Protein AF-A8DWR1-F1 (afdb_monomer)

Radius of gyration: 19.37 Å; Cα contacts (8 Å, |Δi|>4): 963; chains: 1; bounding box: 57×22×59 Å

Secondary structure (DSSP, 8-state):
---EEESS-EEE--EEESS-EEE--EEESS-EEE--EEESS-EEE--EEESS-EEE--EEESS-EEE--EEESS-EEE--EEESS-EEE--EEESS-EEE--EEESS-EEE--EEESS-EEE--EEESS-EEE--EEESS-EEE--EEESS-EEE--EEESS-EEE--EEESS-EEE--EEESS-EEE--EEESS-EEE--EEESS-EEE--EEESS-EEE--EEESS-EEE--EEESS-EEE--EEES--

Nearest PDB structures (foldseek):
  4dn7-assembly1_B  TM=2.348E-01  e=2.657E-04  Methanosarcina mazei Go1

Sequence (251 aa):
MEPLTTGGPVSMEPLTTGGPVSMEPLTTGGPVSMEPLTTGGPVSMEPLTTGGPVSMEPLTTGGPVSMEPLTTGGPVSMEPLTTGGPVSMEPLTTGGPVSMEPLTTGGPVSMEPLTTGGPVSMEPLTTGGPVSMEPLTTGGPVSMEPLTTGGPVSMEPLTTGGPVSMEPLTTGGPVSMEPLTTGGPVSMEPLTTGGPVSMEPLTTGGPVSMEPLTTGGPVSMEPLTTGGPVSMEPLTTGGPVSMEPLTTGGP

Solvent-accessible surface area (backbone atoms only — not comparable to full-atom values): 10695 Å² total; per-residue (Å²): 133,70,56,76,38,77,63,46,73,46,77,46,68,54,79,44,71,67,45,71,48,79,46,55,38,41,35,37,55,18,38,39,41,38,42,36,38,31,35,54,18,40,40,39,38,42,36,39,31,38,54,16,38,40,41,38,42,36,40,29,37,56,18,39,39,40,36,43,36,38,30,37,55,19,39,39,40,36,43,35,40,30,37,56,18,39,38,42,36,42,36,39,30,37,56,18,39,39,41,38,44,35,39,30,37,58,17,39,40,42,37,44,36,39,29,37,57,17,38,40,40,36,43,35,36,30,37,58,18,40,39,39,37,43,36,38,30,37,57,18,40,40,42,36,44,36,39,31,38,57,21,40,39,42,37,44,36,40,30,37,56,19,38,39,41,36,43,36,39,31,37,56,20,38,40,42,36,44,36,38,31,36,57,19,39,38,42,36,43,36,39,30,36,56,18,38,39,41,37,42,36,39,30,36,54,18,38,38,40,38,43,37,39,29,35,54,17,39,38,40,38,42,37,38,29,31,51,28,51,78,48,78,57,73,46,64,44,79,38,61,78,48,79,57,74,46,74,50,60,75,128

Mean predicted aligned error: 4.15 Å

Foldseek 3Di:
DADEDEQEEAEEEAEEEQEEAEHEHEYEQYEYEYEYEYENYEYEYEYEYENYEYEYEYEYENYEYEYEYEYENYEYEYEYEYENYEYEYEYEYENYEYEYEYEYENYEYEYEYEYEQYEYEYEYEYEQYEYEYEYEYENYEYEYEYEYENYEYEEEYEYEQYEYEYEYEYEQYEYEEEYEYEQYEYEEEYEYEQYEYEYEYEYEQYEYEYEYEYEQYEYEYEYEYENYYYHYHYDYYNYYYYYHYHYYYDD

Organism: Nematostella vectensis (NCBI:txid45351)

Structure (mmCIF, N/CA/C/O backbone):
data_AF-A8DWR1-F1
#
_entry.id   AF-A8DWR1-F1
#
loop_
_atom_site.group_PDB
_atom_site.id
_atom_site.type_symbol
_atom_site.label_atom_id
_atom_site.label_alt_id
_atom_site.label_comp_id
_atom_site.label_asym_id
_atom_site.label_entity_id
_atom_site.label_seq_id
_atom_site.pdbx_PDB_ins_code
_atom_site.Cartn_x
_atom_site.Cartn_y
_atom_site.Cartn_z
_atom_site.occupancy
_atom_site.B_iso_or_equiv
_atom_site.auth_seq_id
_atom_site.auth_comp_id
_atom_site.auth_asym_id
_atom_site.auth_atom_id
_atom_site.pdbx_PDB_model_num
ATOM 1 N N . MET A 1 1 ? -21.893 2.738 22.504 1.00 42.66 1 MET A N 1
ATOM 2 C CA . MET A 1 1 ? -21.089 3.091 23.693 1.00 42.66 1 MET A CA 1
ATOM 3 C C . MET A 1 1 ? -19.658 2.909 23.255 1.00 42.66 1 MET A C 1
ATOM 5 O O . MET A 1 1 ? -19.325 1.789 22.901 1.00 42.66 1 MET A O 1
ATOM 9 N N . GLU A 1 2 ? -18.880 3.981 23.193 1.00 55.94 2 GLU A N 1
ATOM 10 C CA . GLU A 1 2 ? -17.446 3.916 22.896 1.00 55.94 2 GLU A CA 1
ATOM 11 C C . GLU A 1 2 ? -16.739 3.236 24.080 1.00 55.94 2 GLU A C 1
ATOM 13 O O . GLU A 1 2 ? -16.824 3.741 25.208 1.00 55.94 2 GLU A O 1
ATOM 18 N N . PRO A 1 3 ? -16.103 2.067 23.903 1.00 67.69 3 PRO A N 1
ATOM 19 C CA . PRO A 1 3 ? -15.276 1.503 24.954 1.00 67.69 3 PRO A CA 1
ATOM 20 C C . PRO A 1 3 ? -13.992 2.336 25.061 1.00 67.69 3 PRO A C 1
ATOM 22 O O . PRO A 1 3 ? -13.133 2.293 24.184 1.00 67.69 3 PRO A O 1
ATOM 25 N N . LEU A 1 4 ? -13.863 3.096 26.151 1.00 73.62 4 LEU A N 1
ATOM 26 C CA . LEU A 1 4 ? -12.600 3.709 26.555 1.00 73.62 4 LEU A CA 1
ATOM 27 C C . LEU A 1 4 ? -11.841 2.725 27.447 1.00 73.62 4 LEU A C 1
ATOM 29 O O . LEU A 1 4 ? -12.318 2.396 28.538 1.00 73.62 4 LEU A O 1
ATOM 33 N N . THR A 1 5 ? -10.656 2.284 27.026 1.00 76.31 5 THR A N 1
ATOM 34 C CA . THR A 1 5 ? -9.803 1.415 27.852 1.00 76.31 5 THR A CA 1
ATOM 35 C C . THR A 1 5 ? -8.392 1.976 28.025 1.00 76.31 5 THR A C 1
ATOM 37 O O . THR A 1 5 ? -7.750 2.472 27.100 1.00 76.31 5 THR A O 1
ATOM 40 N N . THR A 1 6 ? -7.873 1.879 29.251 1.00 77.88 6 THR A N 1
ATOM 41 C CA . THR A 1 6 ? -6.465 2.149 29.570 1.00 77.88 6 THR A CA 1
ATOM 42 C C . THR A 1 6 ? -5.824 0.851 30.054 1.00 77.88 6 THR A C 1
ATOM 44 O O . THR A 1 6 ? -6.218 0.311 31.085 1.00 77.88 6 THR A O 1
ATOM 47 N N . GLY A 1 7 ? -4.843 0.343 29.309 1.00 70.44 7 GLY A N 1
ATOM 48 C CA . GLY A 1 7 ? -4.011 -0.809 29.667 1.00 70.44 7 GLY A CA 1
ATOM 49 C C . GLY A 1 7 ? -4.623 -2.199 29.448 1.00 70.44 7 GLY A C 1
ATOM 50 O O . GLY A 1 7 ? -3.946 -3.185 29.728 1.00 70.44 7 GLY A O 1
ATOM 51 N N . GLY A 1 8 ? -5.865 -2.306 28.964 1.00 84.00 8 GLY A N 1
ATOM 52 C CA . GLY A 1 8 ? -6.545 -3.583 28.704 1.00 84.00 8 GLY A CA 1
ATOM 53 C C . GLY A 1 8 ? -6.956 -3.758 27.235 1.00 84.00 8 GLY A C 1
ATOM 54 O O . GLY A 1 8 ? -7.125 -2.753 26.543 1.00 84.00 8 GLY A O 1
ATOM 55 N N . PRO A 1 9 ? -7.125 -5.008 26.760 1.00 90.38 9 PRO A N 1
ATOM 56 C CA . PRO A 1 9 ? -7.566 -5.293 25.396 1.00 90.38 9 PRO A CA 1
ATOM 57 C C . PRO A 1 9 ? -9.021 -4.856 25.157 1.00 90.38 9 PRO A C 1
ATOM 59 O O . PRO A 1 9 ? -9.848 -4.930 26.069 1.00 90.38 9 PRO A O 1
ATOM 62 N N . VAL A 1 10 ? -9.339 -4.453 23.925 1.00 93.25 10 VAL A N 1
ATOM 63 C CA . VAL A 1 10 ? -10.711 -4.265 23.423 1.00 93.25 10 VAL A CA 1
ATOM 64 C C . VAL A 1 10 ? -10.978 -5.296 22.335 1.00 93.25 10 VAL A C 1
ATOM 66 O O . VAL A 1 10 ? -10.174 -5.446 21.422 1.00 93.25 10 VAL A O 1
ATOM 69 N N . SER A 1 11 ? -12.109 -5.988 22.434 1.00 94.06 11 SER A N 1
ATOM 70 C CA . SER A 1 11 ? -12.621 -6.900 21.408 1.00 94.06 11 SER A CA 1
ATOM 71 C C . SER A 1 11 ? -14.099 -6.586 21.176 1.00 94.06 11 SER A C 1
ATOM 73 O O . SER A 1 11 ? -14.845 -6.384 22.142 1.00 94.06 11 SER A O 1
ATOM 75 N N . MET A 1 12 ? -14.506 -6.473 19.911 1.00 94.31 12 MET A N 1
ATOM 76 C CA . MET A 1 12 ? -15.891 -6.211 19.511 1.00 94.31 12 MET A CA 1
ATOM 77 C C . MET A 1 12 ? -16.313 -7.126 18.360 1.00 94.31 12 MET A C 1
ATOM 79 O O . MET A 1 12 ? -15.738 -7.072 17.281 1.00 94.31 12 MET A O 1
ATOM 83 N N . GLU A 1 13 ? -17.370 -7.908 18.579 1.00 96.12 13 GLU A N 1
ATOM 84 C CA . GLU A 1 13 ? -17.878 -8.915 17.631 1.00 96.12 13 GLU A CA 1
ATOM 85 C C . GLU A 1 13 ? -19.400 -8.739 17.401 1.00 96.12 13 GLU A C 1
ATOM 87 O O . GLU A 1 13 ? -20.205 -9.608 17.760 1.00 96.12 13 GLU A O 1
ATOM 92 N N . PRO A 1 14 ? -19.882 -7.575 16.917 1.00 93.06 14 PRO A N 1
ATOM 93 C CA . PRO A 1 14 ? -21.316 -7.368 16.747 1.00 93.06 14 PRO A CA 1
ATOM 94 C C . PRO A 1 14 ? -21.868 -8.206 15.584 1.00 93.06 14 PRO A C 1
ATOM 96 O O . PRO A 1 14 ? -21.291 -8.253 14.502 1.00 93.06 14 PRO A O 1
ATOM 99 N N . LEU A 1 15 ? -23.049 -8.794 15.783 1.00 95.00 15 LEU A N 1
ATOM 100 C CA . LEU A 1 15 ? -23.819 -9.472 14.737 1.00 95.00 15 LEU A CA 1
ATOM 101 C C . LEU A 1 15 ? -25.035 -8.622 14.358 1.00 95.00 15 LEU A C 1
ATOM 103 O O . LEU A 1 15 ? -25.893 -8.355 15.204 1.00 95.00 15 LEU A O 1
ATOM 107 N N . THR A 1 16 ? -25.142 -8.222 13.090 1.00 93.25 16 THR A N 1
ATOM 108 C CA . THR A 1 16 ? -26.240 -7.376 12.604 1.00 93.25 16 THR A CA 1
ATOM 109 C C . THR A 1 16 ? -26.865 -7.872 11.298 1.00 93.25 16 THR A C 1
ATOM 111 O O . THR A 1 16 ? -26.240 -8.500 10.442 1.00 93.25 16 THR A O 1
ATOM 114 N N . THR A 1 17 ? -28.161 -7.599 11.135 1.00 93.56 17 THR A N 1
ATOM 115 C CA . THR A 1 17 ? -28.918 -7.873 9.906 1.00 93.56 17 THR A CA 1
ATOM 116 C C . THR A 1 17 ? -29.795 -6.669 9.578 1.00 93.56 17 THR A C 1
ATOM 118 O O . THR A 1 17 ? -30.634 -6.272 10.384 1.00 93.56 17 THR A O 1
ATOM 121 N N . GLY A 1 18 ? -29.600 -6.087 8.396 1.00 83.31 18 GLY A N 1
ATOM 122 C CA . GLY A 1 18 ? -30.364 -4.966 7.843 1.00 83.31 18 GLY A CA 1
ATOM 123 C C . GLY A 1 18 ? -30.006 -3.579 8.387 1.00 83.31 18 GLY A C 1
ATOM 124 O O . GLY A 1 18 ? -30.585 -2.600 7.923 1.00 83.31 18 GLY A O 1
ATOM 125 N N . GLY A 1 19 ? -29.089 -3.474 9.352 1.00 89.62 19 GLY A N 1
ATOM 126 C CA . GLY A 1 19 ? -28.686 -2.210 9.977 1.00 89.62 19 GLY A CA 1
ATOM 127 C C . GLY A 1 19 ? -27.182 -1.937 9.864 1.00 89.62 19 GLY A C 1
ATOM 128 O O . GLY A 1 19 ? -26.425 -2.875 9.621 1.00 89.62 19 GLY A O 1
ATOM 129 N N . PRO A 1 20 ? -26.752 -0.672 10.027 1.00 94.00 20 PRO A N 1
ATOM 130 C CA . PRO A 1 20 ? -25.342 -0.294 10.013 1.00 94.00 20 PRO A CA 1
ATOM 131 C C . PRO A 1 20 ? -24.611 -0.717 11.298 1.00 94.00 20 PRO A C 1
ATOM 133 O O . PRO A 1 20 ? -25.211 -0.744 12.376 1.00 94.00 20 PRO A O 1
ATOM 136 N N . VAL A 1 21 ? -23.304 -0.959 11.192 1.00 95.62 21 VAL A N 1
ATOM 137 C CA . VAL A 1 21 ? -22.369 -1.097 12.322 1.00 95.62 21 VAL A CA 1
ATOM 138 C C . VAL A 1 21 ? -21.377 0.065 12.275 1.00 95.62 21 VAL A C 1
ATOM 140 O O . VAL A 1 21 ? -20.763 0.283 11.237 1.00 95.62 21 VAL A O 1
ATOM 143 N N . SER A 1 22 ? -21.213 0.791 13.386 1.00 95.88 22 SER A N 1
ATOM 144 C CA . SER A 1 22 ? -20.103 1.741 13.584 1.00 95.88 22 SER A CA 1
ATOM 145 C C . SER A 1 22 ? -19.352 1.391 14.863 1.00 95.88 22 SER A C 1
ATOM 147 O O . SER A 1 22 ? -19.988 1.085 15.881 1.00 95.88 22 SER A O 1
ATOM 149 N N . MET A 1 23 ? -18.023 1.420 14.814 1.00 95.00 23 MET A N 1
ATOM 150 C CA . MET A 1 23 ? -17.144 1.099 15.935 1.00 95.00 23 MET A CA 1
ATOM 151 C C . MET A 1 23 ? -15.978 2.086 16.026 1.00 95.00 23 MET A C 1
ATOM 153 O O . MET A 1 23 ? -15.115 2.115 15.159 1.00 95.00 23 MET A O 1
ATOM 157 N N . GLU A 1 24 ? -15.926 2.833 17.127 1.00 96.06 24 GLU A N 1
ATOM 158 C CA . GLU A 1 24 ? -14.940 3.895 17.393 1.00 96.06 24 GLU A CA 1
ATOM 159 C C . GLU A 1 24 ? -14.287 3.685 18.781 1.00 96.06 24 GLU A C 1
ATOM 161 O O . GLU A 1 24 ? -14.536 4.444 19.722 1.00 96.06 24 GLU A O 1
ATOM 166 N N . PRO A 1 25 ? -13.537 2.588 19.016 1.00 92.81 25 PRO A N 1
ATOM 167 C CA . PRO A 1 25 ? -12.899 2.361 20.311 1.00 92.81 25 PRO A CA 1
ATOM 168 C C . PRO A 1 25 ? -11.692 3.291 20.506 1.00 92.81 25 PRO A C 1
ATOM 170 O O . PRO A 1 25 ? -10.913 3.521 19.583 1.00 92.81 25 PRO A O 1
ATOM 173 N N . LEU A 1 26 ? -11.485 3.754 21.742 1.00 93.81 26 LEU A N 1
ATOM 174 C CA . LEU A 1 26 ? -10.308 4.536 22.130 1.00 93.81 26 LEU A CA 1
ATOM 175 C C . LEU A 1 26 ? -9.484 3.756 23.155 1.00 93.81 26 LEU A C 1
ATOM 177 O O . LEU A 1 26 ? -9.953 3.477 24.264 1.00 93.81 26 LEU A O 1
ATOM 181 N N . THR A 1 27 ? -8.240 3.426 22.804 1.00 92.06 27 THR A N 1
ATOM 182 C CA . THR A 1 27 ? -7.371 2.588 23.636 1.00 92.06 27 THR A CA 1
ATOM 183 C C . THR A 1 27 ? -5.968 3.158 23.827 1.00 92.06 27 THR A C 1
ATOM 185 O O . THR A 1 27 ? -5.368 3.796 22.960 1.00 92.06 27 THR A O 1
ATOM 188 N N . THR A 1 28 ? -5.407 2.924 25.014 1.00 92.88 28 THR A N 1
ATOM 189 C CA . THR A 1 28 ? -3.999 3.215 25.320 1.00 92.88 28 THR A CA 1
ATOM 190 C C . THR A 1 28 ? -3.352 2.005 25.986 1.00 92.88 28 THR A C 1
ATOM 192 O O . THR A 1 28 ? -3.759 1.606 27.075 1.00 92.88 28 THR A O 1
ATOM 195 N N . GLY A 1 29 ? -2.327 1.440 25.354 1.00 85.50 29 GLY A N 1
ATOM 196 C CA . GLY A 1 29 ? -1.477 0.355 25.849 1.00 85.50 29 GLY A CA 1
ATOM 197 C C . GLY A 1 29 ? -2.017 -1.063 25.644 1.00 85.50 29 GLY A C 1
ATOM 198 O O . GLY A 1 29 ? -1.280 -2.012 25.892 1.00 85.50 29 GLY A O 1
ATOM 199 N N . GLY A 1 30 ? -3.271 -1.222 25.213 1.00 90.12 30 GLY A N 1
ATOM 200 C CA . GLY A 1 30 ? -3.896 -2.522 24.947 1.00 90.12 30 GLY A CA 1
ATOM 201 C C . GLY A 1 30 ? -4.168 -2.749 23.455 1.00 90.12 30 GLY A C 1
ATOM 202 O O . GLY A 1 30 ? -4.250 -1.773 22.713 1.00 90.12 30 GLY A O 1
ATOM 203 N N . PRO A 1 31 ? -4.295 -4.013 23.010 1.00 94.38 31 PRO A N 1
ATOM 204 C CA . PRO A 1 31 ? -4.676 -4.338 21.637 1.00 94.38 31 PRO A CA 1
ATOM 205 C C . PRO A 1 31 ? -6.167 -4.060 21.371 1.00 94.38 31 PRO A C 1
ATOM 207 O O . PRO A 1 31 ? -6.987 -4.164 22.289 1.00 94.38 31 PRO A O 1
ATOM 210 N N . VAL A 1 32 ? -6.515 -3.779 20.115 1.00 97.06 32 VAL A N 1
ATOM 211 C CA . VAL A 1 32 ? -7.896 -3.685 19.609 1.00 97.06 32 VAL A CA 1
ATOM 212 C C . VAL A 1 32 ? -8.134 -4.789 18.580 1.00 97.06 32 VAL A C 1
ATOM 214 O O . VAL A 1 32 ? -7.349 -4.922 17.647 1.00 97.06 32 VAL A O 1
ATOM 217 N N . SER A 1 33 ? -9.212 -5.557 18.731 1.00 97.44 33 SER A N 1
ATOM 218 C CA . SER A 1 33 ? -9.725 -6.500 17.725 1.00 97.44 33 SER A CA 1
ATOM 219 C C . SER A 1 33 ? -11.197 -6.186 17.432 1.00 97.44 33 SER A C 1
ATOM 221 O O . SER A 1 33 ? -11.976 -5.897 18.348 1.00 97.44 33 SER A O 1
ATOM 223 N N . MET A 1 34 ? -11.574 -6.181 16.153 1.00 97.69 34 MET A N 1
ATOM 224 C CA . MET A 1 34 ? -12.945 -5.931 15.706 1.00 97.69 34 MET A CA 1
ATOM 225 C C . MET A 1 34 ? -13.342 -6.910 14.602 1.00 97.69 34 MET A C 1
ATOM 227 O O . MET A 1 34 ? -12.754 -6.900 13.526 1.00 97.69 34 MET A O 1
ATOM 231 N N . GLU A 1 35 ? -14.376 -7.711 14.853 1.00 98.06 35 GLU A N 1
ATOM 232 C CA . GLU A 1 35 ? -14.829 -8.797 13.971 1.00 98.06 35 GLU A CA 1
ATOM 233 C C . GLU A 1 35 ? -16.361 -8.724 13.775 1.00 98.06 35 GLU A C 1
ATOM 235 O O . GLU A 1 35 ? -17.118 -9.578 14.248 1.00 98.06 35 GLU A O 1
ATOM 240 N N . PRO A 1 36 ? -16.891 -7.651 13.156 1.00 96.50 36 PRO A N 1
ATOM 241 C CA . PRO A 1 36 ? -18.327 -7.500 12.969 1.00 96.50 36 PRO A CA 1
ATOM 242 C C . PRO A 1 36 ? -18.845 -8.435 11.867 1.00 96.50 36 PRO A C 1
ATOM 244 O O . PRO A 1 36 ? -18.276 -8.518 10.780 1.00 96.50 36 PRO A O 1
ATOM 247 N N . LEU A 1 37 ? -19.991 -9.074 12.107 1.00 97.69 37 LEU A N 1
ATOM 248 C CA . LEU A 1 37 ? -20.728 -9.855 11.112 1.00 97.69 37 LEU A CA 1
ATOM 249 C C . LEU A 1 37 ? -21.983 -9.087 10.690 1.00 97.69 37 LEU A C 1
ATOM 251 O O . LEU A 1 37 ? -22.913 -8.919 11.481 1.00 97.69 37 LEU A O 1
ATOM 255 N N . THR A 1 38 ? -22.040 -8.654 9.430 1.00 96.62 38 THR A N 1
ATOM 256 C CA . THR A 1 38 ? -23.108 -7.781 8.922 1.00 96.62 38 THR A CA 1
ATOM 257 C C . THR A 1 38 ? -23.722 -8.312 7.629 1.00 96.62 38 THR A C 1
ATOM 259 O O . THR A 1 38 ? -23.042 -8.635 6.659 1.00 96.62 38 THR A O 1
ATOM 262 N N . THR A 1 39 ? -25.054 -8.369 7.580 1.00 97.00 39 THR A N 1
ATOM 263 C CA . THR A 1 39 ? -25.810 -8.641 6.345 1.00 97.00 39 THR A CA 1
ATOM 264 C C . THR A 1 39 ? -26.731 -7.471 6.018 1.00 97.00 39 THR A C 1
ATOM 266 O O . THR A 1 39 ? -27.632 -7.163 6.790 1.00 97.00 39 THR A O 1
ATOM 269 N N . GLY A 1 40 ? -26.552 -6.849 4.855 1.00 89.19 40 GLY A N 1
ATOM 270 C CA . GLY A 1 40 ? -27.430 -5.828 4.277 1.00 89.19 40 GLY A CA 1
ATOM 271 C C . GLY A 1 40 ? -27.204 -4.394 4.762 1.00 89.19 40 GLY A C 1
ATOM 272 O O . GLY A 1 40 ? -27.926 -3.507 4.315 1.00 89.19 40 GLY A O 1
ATOM 273 N N . GLY A 1 41 ? -26.244 -4.154 5.658 1.00 93.50 41 GLY A N 1
ATOM 274 C CA . GLY A 1 41 ? -25.902 -2.823 6.165 1.00 93.50 41 GLY A CA 1
ATOM 275 C C . GLY A 1 41 ? -24.418 -2.483 5.991 1.00 93.50 41 GLY A C 1
ATOM 276 O O . GLY A 1 41 ? -23.618 -3.392 5.770 1.00 93.50 41 GLY A O 1
ATOM 277 N N . PRO A 1 42 ? -24.051 -1.190 6.053 1.00 96.62 42 PRO A N 1
ATOM 278 C CA . PRO A 1 42 ? -22.660 -0.751 5.998 1.00 96.62 42 PRO A CA 1
ATOM 279 C C . PRO A 1 42 ? -21.919 -1.028 7.317 1.00 96.62 42 PRO A C 1
ATOM 281 O O . PRO A 1 42 ? -22.537 -1.035 8.385 1.00 96.62 42 PRO A O 1
ATOM 284 N N . VAL A 1 43 ? -20.597 -1.187 7.241 1.00 98.12 43 VAL A N 1
ATOM 285 C CA . VAL A 1 43 ? -19.688 -1.288 8.394 1.00 98.12 43 VAL A CA 1
ATOM 286 C C . VAL A 1 43 ? -18.691 -0.127 8.350 1.00 98.12 43 VAL A C 1
ATOM 288 O O . VAL A 1 43 ? -18.041 0.061 7.327 1.00 98.12 43 VAL A O 1
ATOM 291 N N . SER A 1 44 ? -18.569 0.628 9.445 1.00 98.19 44 SER A N 1
ATOM 292 C CA . SER A 1 44 ? -17.517 1.637 9.659 1.00 98.19 44 SER A CA 1
ATOM 293 C C . SER A 1 44 ? -16.707 1.306 10.910 1.00 98.19 44 SER A C 1
ATOM 295 O O . SER A 1 44 ? -17.285 0.935 11.939 1.00 98.19 44 SER A O 1
ATOM 297 N N . MET A 1 45 ? -15.382 1.419 10.832 1.00 98.25 45 MET A N 1
ATOM 298 C CA . MET A 1 45 ? -14.470 1.149 11.945 1.00 98.25 45 MET A CA 1
ATOM 299 C C . MET A 1 45 ? -13.361 2.199 12.017 1.00 98.25 45 MET A C 1
ATOM 301 O O . MET A 1 45 ? -12.527 2.284 11.122 1.00 98.25 45 MET A O 1
ATOM 305 N N . GLU A 1 46 ? -13.318 2.951 13.114 1.00 98.12 46 GLU A N 1
ATOM 306 C CA . GLU A 1 46 ? -12.418 4.097 13.313 1.00 98.12 46 GLU A CA 1
ATOM 307 C C . GLU A 1 46 ? -11.726 4.009 14.695 1.00 98.12 46 GLU A C 1
ATOM 309 O O . GLU A 1 46 ? -11.978 4.813 15.598 1.00 98.12 46 GLU A O 1
ATOM 314 N N . PRO A 1 47 ? -10.897 2.978 14.952 1.00 96.50 47 PRO A N 1
ATOM 315 C CA . PRO A 1 47 ? -10.249 2.810 16.246 1.00 96.50 47 PRO A CA 1
ATOM 316 C C . PRO A 1 47 ? -9.097 3.805 16.425 1.00 96.50 47 PRO A C 1
ATOM 318 O O . PRO A 1 47 ? -8.246 3.960 15.550 1.00 96.50 47 PRO A O 1
ATOM 321 N N . LEU A 1 48 ? -9.001 4.411 17.610 1.00 97.25 48 LEU A N 1
ATOM 322 C CA . LEU A 1 48 ? -7.853 5.219 18.027 1.00 97.25 48 LEU A CA 1
ATOM 323 C C . LEU A 1 48 ? -7.018 4.441 19.046 1.00 97.25 48 LEU A C 1
ATOM 325 O O . LEU A 1 48 ? -7.470 4.177 20.162 1.00 97.25 48 LEU A O 1
ATOM 329 N N . THR A 1 49 ? -5.777 4.108 18.689 1.00 95.94 49 THR A N 1
ATOM 330 C CA . THR A 1 49 ? -4.907 3.247 19.501 1.00 95.94 49 THR A CA 1
ATOM 331 C C . THR A 1 49 ? -3.518 3.847 19.694 1.00 95.94 49 THR A C 1
ATOM 333 O O . THR A 1 49 ? -2.826 4.224 18.751 1.00 95.94 49 THR A O 1
ATOM 336 N N . THR A 1 50 ? -3.059 3.899 20.945 1.00 96.44 50 THR A N 1
ATOM 337 C CA . THR A 1 50 ? -1.667 4.237 21.286 1.00 96.44 50 THR A CA 1
ATOM 338 C C . THR A 1 50 ? -0.999 3.076 22.013 1.00 96.44 50 THR A C 1
ATOM 340 O O . THR A 1 50 ? -1.426 2.704 23.100 1.00 96.44 50 THR A O 1
ATOM 343 N N . GLY A 1 51 ? 0.085 2.536 21.461 1.00 90.31 51 GLY A N 1
ATOM 344 C CA . GLY A 1 51 ? 0.965 1.541 22.081 1.00 90.31 51 GLY A CA 1
ATOM 345 C C . GLY A 1 51 ? 0.521 0.081 21.954 1.00 90.31 51 GLY A C 1
ATOM 346 O O . GL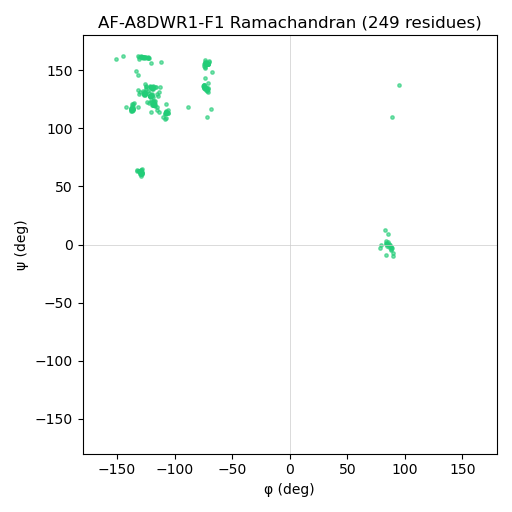Y A 1 51 ? 1.239 -0.790 22.436 1.00 90.31 51 GLY A O 1
ATOM 347 N N . GLY A 1 52 ? -0.627 -0.195 21.332 1.00 94.00 52 GLY A N 1
ATOM 348 C CA . GLY A 1 52 ? -1.134 -1.547 21.088 1.00 94.00 52 GLY A CA 1
ATOM 349 C C . GLY A 1 52 ? -1.383 -1.824 19.600 1.00 94.00 52 GLY A C 1
ATOM 350 O O . GLY A 1 52 ? -1.459 -0.877 18.818 1.00 94.00 52 GLY A O 1
ATOM 351 N N . PRO A 1 53 ? -1.474 -3.104 19.198 1.00 97.00 53 PRO A N 1
ATOM 352 C CA . PRO A 1 53 ? -1.842 -3.491 17.838 1.00 97.00 53 PRO A CA 1
ATOM 353 C C . PRO A 1 53 ? -3.346 -3.302 17.576 1.00 97.00 53 PRO A C 1
ATOM 355 O O . PRO A 1 53 ? -4.151 -3.381 18.507 1.00 97.00 53 PRO A O 1
ATOM 358 N N . VAL A 1 54 ? -3.719 -3.130 16.308 1.00 98.44 54 VAL A N 1
ATOM 359 C CA . VAL A 1 54 ? -5.111 -3.105 15.828 1.00 98.44 54 VAL A CA 1
ATOM 360 C C . VAL A 1 54 ? -5.317 -4.237 14.817 1.00 98.44 54 VAL A C 1
ATOM 362 O O . VAL A 1 54 ? -4.545 -4.336 13.868 1.00 98.44 54 VAL A O 1
ATOM 365 N N . SER A 1 55 ? -6.343 -5.071 15.011 1.00 98.56 55 SER A N 1
ATOM 366 C CA . SER A 1 55 ? -6.816 -6.070 14.039 1.00 98.56 55 SER A CA 1
ATOM 367 C C . SER A 1 55 ? -8.283 -5.825 13.689 1.00 98.56 55 SER A C 1
ATOM 369 O O . SER A 1 55 ? -9.093 -5.564 14.586 1.00 98.56 55 SER A O 1
ATOM 371 N N . MET A 1 56 ? -8.632 -5.897 12.406 1.00 98.69 56 MET A N 1
ATOM 372 C CA . MET A 1 56 ? -9.997 -5.697 11.915 1.00 98.69 56 MET A CA 1
ATOM 373 C C . MET A 1 56 ? -10.358 -6.733 10.849 1.00 98.69 56 MET A C 1
ATOM 375 O O . MET A 1 56 ? -9.774 -6.736 9.770 1.00 98.69 56 MET A O 1
ATOM 379 N N . GLU A 1 57 ? -11.358 -7.569 11.128 1.00 98.69 57 GLU A N 1
ATOM 380 C CA . GLU A 1 57 ? -11.762 -8.706 10.283 1.00 98.69 57 GLU A CA 1
ATOM 381 C C . GLU A 1 57 ? -13.292 -8.703 10.052 1.00 98.69 57 GLU A C 1
ATOM 383 O O . GLU A 1 57 ? -14.022 -9.579 10.525 1.00 98.69 57 GLU A O 1
ATOM 388 N N . PRO A 1 58 ? -13.854 -7.675 9.386 1.00 97.88 58 PRO A N 1
ATOM 389 C CA . PRO A 1 58 ? -15.293 -7.579 9.178 1.00 97.88 58 PRO A CA 1
ATOM 390 C C . PRO A 1 58 ? -15.774 -8.565 8.108 1.00 97.88 58 PRO A C 1
ATOM 392 O O . PRO A 1 58 ? -15.207 -8.666 7.020 1.00 97.88 58 PRO A O 1
ATOM 395 N N . LEU A 1 59 ? -16.901 -9.225 8.376 1.00 98.50 59 LEU A N 1
ATOM 396 C CA . LEU A 1 59 ? -17.609 -10.082 7.425 1.00 98.50 59 LEU A CA 1
ATOM 397 C C . LEU A 1 59 ? -18.894 -9.393 6.966 1.00 98.50 59 LEU A C 1
ATOM 399 O O . LEU A 1 59 ? -19.861 -9.301 7.728 1.00 98.50 59 LEU A O 1
ATOM 403 N N . THR A 1 60 ? -18.933 -8.933 5.713 1.00 97.88 60 THR A N 1
ATOM 404 C CA . THR A 1 60 ? -20.046 -8.122 5.196 1.00 97.88 60 THR A CA 1
ATOM 405 C C . THR A 1 60 ? -20.652 -8.691 3.916 1.00 97.88 60 THR A C 1
ATOM 407 O O . THR A 1 60 ? -19.976 -8.957 2.924 1.00 97.88 60 THR A O 1
ATOM 410 N N . THR A 1 61 ? -21.978 -8.842 3.902 1.00 98.00 61 THR A N 1
ATOM 411 C CA . THR A 1 61 ? -22.749 -9.178 2.693 1.00 98.00 61 THR A CA 1
ATOM 412 C C . THR A 1 61 ? -23.723 -8.056 2.354 1.00 98.00 61 THR A C 1
ATOM 414 O O . THR A 1 61 ? -24.617 -7.759 3.139 1.00 98.00 61 THR A O 1
ATOM 417 N N . GLY A 1 62 ? -23.604 -7.469 1.165 1.00 92.19 62 GLY A N 1
ATOM 418 C CA . GLY A 1 62 ? -24.552 -6.510 0.589 1.00 92.19 62 GLY A CA 1
ATOM 419 C C . GLY A 1 62 ? -24.386 -5.052 1.026 1.00 92.19 62 GLY A C 1
ATOM 420 O O . GLY A 1 62 ? -25.178 -4.220 0.592 1.00 92.19 62 GLY A O 1
ATOM 421 N N . GLY A 1 63 ? -23.394 -4.733 1.860 1.00 95.19 63 GLY A N 1
ATOM 422 C CA . GLY A 1 63 ? -23.095 -3.369 2.304 1.00 95.19 63 GLY A CA 1
ATOM 423 C C . GLY A 1 63 ? -21.618 -2.999 2.123 1.00 95.19 63 GLY A C 1
ATOM 424 O O . GLY A 1 63 ? -20.795 -3.898 1.949 1.00 95.19 63 GLY A O 1
ATOM 425 N N . PRO A 1 64 ? -21.287 -1.695 2.119 1.00 97.62 64 PRO A N 1
ATOM 426 C CA . PRO A 1 64 ? -19.910 -1.214 2.055 1.00 97.62 64 PRO A CA 1
ATOM 427 C C . PRO A 1 64 ? -19.170 -1.408 3.388 1.00 97.62 64 PRO A C 1
ATOM 429 O O . PRO A 1 64 ? -19.801 -1.431 4.448 1.00 97.62 64 PRO A O 1
ATOM 432 N N . VAL A 1 65 ? -17.841 -1.473 3.328 1.00 98.69 65 VAL A N 1
ATOM 433 C CA . VAL A 1 65 ? -16.942 -1.490 4.494 1.00 98.69 65 VAL A CA 1
ATOM 434 C C . VAL A 1 65 ? -15.990 -0.293 4.414 1.00 98.69 65 VAL A C 1
ATOM 436 O O . VAL A 1 65 ? -15.346 -0.111 3.384 1.00 98.69 65 VAL A O 1
ATOM 439 N N . SER A 1 66 ? -15.900 0.502 5.485 1.00 98.69 66 SER A N 1
ATOM 440 C CA . SER A 1 66 ? -14.897 1.564 5.669 1.00 98.69 66 SER A CA 1
ATOM 441 C C . SER A 1 66 ? -14.069 1.301 6.924 1.00 98.69 66 SER A C 1
ATOM 443 O O . SER A 1 66 ? -14.628 0.933 7.963 1.00 98.69 66 SER A O 1
ATOM 445 N N . MET A 1 67 ? -12.750 1.469 6.834 1.00 98.81 67 MET A N 1
ATOM 446 C CA . MET A 1 67 ? -11.817 1.259 7.943 1.00 98.81 67 MET A CA 1
ATOM 447 C C . MET A 1 67 ? -10.762 2.365 7.988 1.00 98.81 67 MET A C 1
ATOM 449 O O . MET A 1 67 ? -9.926 2.457 7.093 1.00 98.81 67 MET A O 1
ATOM 453 N N . GLU A 1 68 ? -10.762 3.161 9.056 1.00 98.75 68 GLU A N 1
ATOM 454 C CA . GLU A 1 68 ? -9.898 4.343 9.221 1.00 98.75 68 GLU A CA 1
ATOM 455 C C . GLU A 1 68 ? -9.187 4.317 10.594 1.00 98.75 68 GLU A C 1
ATOM 457 O O . GLU A 1 68 ? -9.444 5.143 11.475 1.00 98.75 68 GLU A O 1
ATOM 462 N N . PRO A 1 69 ? -8.317 3.324 10.864 1.00 98.06 69 PRO A N 1
ATOM 463 C CA . PRO A 1 69 ? -7.650 3.210 12.153 1.00 98.06 69 PRO A CA 1
ATOM 464 C C . PRO A 1 69 ? -6.541 4.256 12.308 1.00 98.06 69 PRO A C 1
ATOM 466 O O . PRO A 1 69 ? -5.706 4.449 11.424 1.00 98.06 69 PRO A O 1
ATOM 469 N N . LEU A 1 70 ? -6.466 4.862 13.493 1.00 98.56 70 LEU A N 1
ATOM 470 C CA . LEU A 1 70 ? -5.389 5.763 13.899 1.00 98.56 70 LEU A CA 1
ATOM 471 C C . LEU A 1 70 ? -4.508 5.076 14.945 1.00 98.56 70 LEU A C 1
ATOM 473 O O . LEU A 1 70 ? -4.911 4.921 16.101 1.00 98.56 70 LEU A O 1
ATOM 477 N N . THR A 1 71 ? -3.286 4.693 14.565 1.00 97.94 71 THR A N 1
ATOM 478 C CA . THR A 1 71 ? -2.395 3.895 15.422 1.00 97.94 71 THR A CA 1
ATOM 479 C C . THR A 1 71 ? -1.026 4.541 15.621 1.00 97.94 71 THR A C 1
ATOM 481 O O . THR A 1 71 ? -0.318 4.889 14.678 1.00 97.94 71 THR A O 1
ATOM 484 N N . THR A 1 72 ? -0.599 4.659 16.879 1.00 98.06 72 THR A N 1
ATOM 485 C CA . THR A 1 72 ? 0.771 5.058 17.241 1.00 98.06 72 THR A CA 1
ATOM 486 C C . THR A 1 72 ? 1.465 3.948 18.021 1.00 98.06 72 THR A C 1
ATOM 488 O O . THR A 1 72 ? 1.019 3.583 19.102 1.00 98.06 72 THR A O 1
ATOM 491 N N . GLY A 1 73 ? 2.595 3.452 17.521 1.00 92.94 73 GLY A N 1
ATOM 492 C CA . GLY A 1 73 ? 3.494 2.523 18.212 1.00 92.94 73 GLY A CA 1
ATOM 493 C C . GLY A 1 73 ? 3.125 1.039 18.126 1.00 92.94 73 GLY A C 1
ATOM 494 O O . GLY A 1 73 ? 3.821 0.229 18.734 1.00 92.94 73 GLY A O 1
ATOM 495 N N . GLY A 1 74 ? 2.067 0.674 17.398 1.00 95.38 74 GLY A N 1
ATOM 496 C CA . GLY A 1 74 ? 1.648 -0.714 17.189 1.00 95.38 74 GLY A CA 1
ATOM 497 C C . GLY A 1 74 ? 1.364 -1.030 15.716 1.00 95.38 74 GLY A C 1
ATOM 498 O O . GLY A 1 74 ? 1.220 -0.102 14.921 1.00 95.38 74 GLY A O 1
ATOM 499 N N . PRO A 1 75 ? 1.330 -2.322 15.344 1.00 97.88 75 PRO A N 1
ATOM 500 C CA . PRO A 1 75 ? 0.972 -2.763 14.000 1.00 97.88 75 PRO A CA 1
ATOM 501 C C . PRO A 1 75 ? -0.536 -2.633 13.735 1.00 97.88 75 PRO A C 1
ATOM 503 O O . PRO A 1 75 ? -1.336 -2.690 14.672 1.00 97.88 75 PRO A O 1
ATOM 506 N N . VAL A 1 76 ? -0.912 -2.535 12.460 1.00 98.75 76 VAL A N 1
ATOM 507 C CA . VAL A 1 76 ? -2.305 -2.577 11.986 1.00 98.75 76 VAL A CA 1
ATOM 508 C C . VAL A 1 76 ? -2.470 -3.740 11.004 1.00 98.75 76 VAL A C 1
ATOM 510 O O . VAL A 1 76 ? -1.695 -3.835 10.055 1.00 98.75 76 VAL A O 1
ATOM 513 N N . SER A 1 77 ? -3.464 -4.603 11.229 1.00 98.81 77 SER A N 1
ATOM 514 C CA . SER A 1 77 ? -3.894 -5.657 10.296 1.00 98.81 77 SER A CA 1
ATOM 515 C C . SER A 1 77 ? -5.362 -5.469 9.920 1.00 98.81 77 SER A C 1
ATOM 517 O O . SER A 1 77 ? -6.188 -5.183 10.793 1.00 98.81 77 SER A O 1
ATOM 519 N N . MET A 1 78 ? -5.688 -5.609 8.636 1.00 98.81 78 MET A N 1
ATOM 520 C CA . MET A 1 78 ? -7.048 -5.463 8.115 1.00 98.81 78 MET A CA 1
ATOM 521 C C . MET A 1 78 ? -7.361 -6.551 7.086 1.00 98.81 78 MET A C 1
ATOM 523 O O . MET A 1 78 ? -6.767 -6.572 6.011 1.00 98.81 78 MET A O 1
ATOM 527 N N . GLU A 1 79 ? -8.331 -7.413 7.391 1.00 98.81 79 GLU A N 1
ATOM 528 C CA . GLU A 1 79 ? -8.694 -8.586 6.578 1.00 98.81 79 GLU A CA 1
ATOM 529 C C . GLU A 1 79 ? -10.221 -8.643 6.334 1.00 98.81 79 GLU A C 1
ATOM 531 O O . GLU A 1 79 ? -10.922 -9.540 6.812 1.00 98.81 79 GLU A O 1
ATOM 536 N N . PRO A 1 80 ? -10.815 -7.652 5.640 1.00 98.38 80 PRO A N 1
ATOM 537 C CA . PRO A 1 80 ? -12.255 -7.618 5.415 1.00 98.38 80 PRO A CA 1
ATOM 538 C C . PRO A 1 80 ? -12.683 -8.645 4.360 1.00 98.38 80 PRO A C 1
ATOM 540 O O . PRO A 1 80 ? -12.121 -8.702 3.265 1.00 98.38 80 PRO A O 1
ATOM 543 N N . LEU A 1 81 ? -13.760 -9.389 4.633 1.00 98.75 81 LEU A N 1
ATOM 544 C CA . LEU A 1 81 ? -14.440 -10.226 3.638 1.00 98.75 81 LEU A CA 1
ATOM 545 C C . LEU A 1 81 ? -15.756 -9.569 3.217 1.00 98.75 81 LEU A C 1
ATOM 547 O O . LEU A 1 81 ? -16.707 -9.499 4.001 1.00 98.75 81 LEU A O 1
ATOM 551 N N . THR A 1 82 ? -15.839 -9.128 1.960 1.00 98.31 82 THR A N 1
ATOM 552 C CA . THR A 1 82 ? -16.995 -8.377 1.449 1.00 98.31 82 THR A CA 1
ATOM 553 C C . THR A 1 82 ? -17.589 -8.994 0.186 1.00 98.31 82 THR A C 1
ATOM 555 O O . THR A 1 82 ? -16.910 -9.245 -0.809 1.00 98.31 82 THR A O 1
ATOM 558 N N . THR A 1 83 ? -18.907 -9.203 0.190 1.00 98.38 83 THR A N 1
ATOM 559 C CA . THR A 1 83 ? -19.675 -9.597 -1.002 1.00 98.38 83 THR A CA 1
ATOM 560 C C . THR A 1 83 ? -20.701 -8.528 -1.356 1.00 98.38 83 THR A C 1
ATOM 562 O O . THR A 1 83 ? -21.606 -8.253 -0.574 1.00 98.38 83 THR A O 1
ATOM 565 N N . GLY A 1 84 ? -20.614 -7.967 -2.561 1.00 93.00 84 GLY A N 1
ATOM 566 C CA . GLY A 1 84 ? -21.604 -7.063 -3.151 1.00 93.00 84 GLY A CA 1
ATOM 567 C C . GLY A 1 84 ? -21.484 -5.586 -2.762 1.00 93.00 84 GLY A C 1
ATOM 568 O O . GLY A 1 84 ? -22.300 -4.794 -3.226 1.00 93.00 84 GLY A O 1
ATOM 569 N N . GLY A 1 85 ? -20.502 -5.210 -1.939 1.00 95.88 85 GLY A N 1
ATOM 570 C CA . GLY A 1 85 ? -20.239 -3.826 -1.539 1.00 95.88 85 GLY A CA 1
ATOM 571 C C . GLY A 1 85 ? -18.780 -3.410 -1.763 1.00 95.88 85 GLY A C 1
ATOM 572 O O . GLY A 1 85 ? -17.929 -4.284 -1.930 1.00 95.88 85 GLY A O 1
ATOM 573 N N . PRO A 1 86 ? -18.497 -2.096 -1.812 1.00 98.00 86 PRO A N 1
ATOM 574 C CA . PRO A 1 86 ? -17.138 -1.566 -1.885 1.00 98.00 86 PRO A CA 1
ATOM 575 C C . PRO A 1 86 ? -16.396 -1.704 -0.546 1.00 98.00 86 PRO A C 1
ATOM 577 O O . PRO A 1 86 ? -17.030 -1.733 0.512 1.00 98.00 86 PRO A O 1
ATOM 580 N N . VAL A 1 87 ? -15.065 -1.715 -0.603 1.00 98.81 87 VAL A N 1
ATOM 581 C CA . VAL A 1 87 ? -14.170 -1.670 0.565 1.00 98.81 87 VAL A CA 1
ATOM 582 C C . VAL A 1 87 ? -13.266 -0.440 0.457 1.00 98.81 87 VAL A C 1
ATOM 584 O O . VAL A 1 87 ? -12.627 -0.257 -0.578 1.00 98.81 87 VAL A O 1
ATOM 587 N N . SER A 1 88 ? -13.212 0.383 1.508 1.00 98.81 88 SER A N 1
ATOM 588 C CA . SER A 1 88 ? -12.255 1.491 1.661 1.0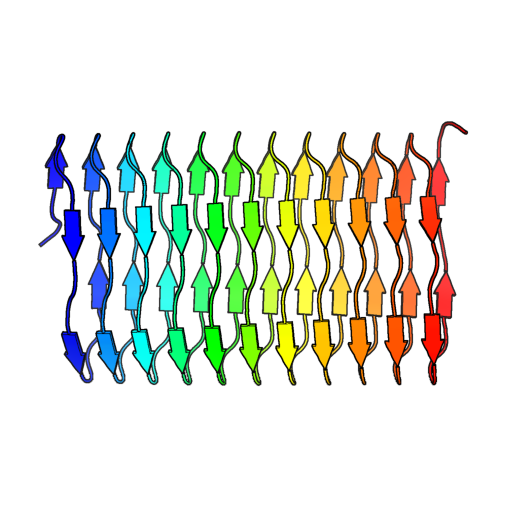0 98.81 88 SER A CA 1
ATOM 589 C C . SER A 1 88 ? -11.410 1.291 2.916 1.00 98.81 88 SER A C 1
ATOM 591 O O . SER A 1 88 ? -11.948 0.923 3.965 1.00 98.81 88 SER A O 1
ATOM 593 N N . MET A 1 89 ? -10.099 1.509 2.813 1.00 98.88 89 MET A N 1
ATOM 594 C CA . MET A 1 89 ? -9.152 1.363 3.920 1.00 98.88 89 MET A CA 1
ATOM 595 C C . MET A 1 89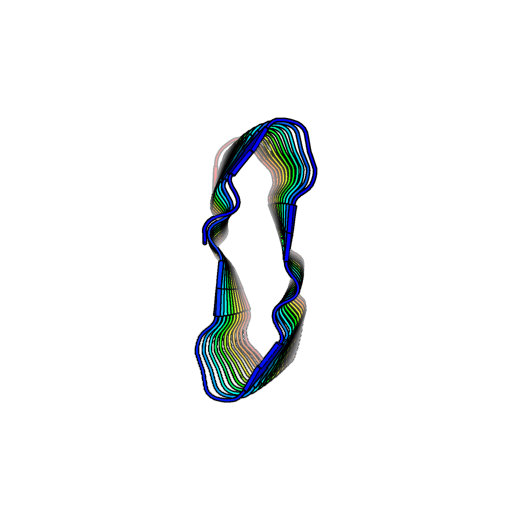 ? -8.148 2.516 3.937 1.00 98.88 89 MET A C 1
ATOM 597 O O . MET A 1 89 ? -7.324 2.631 3.033 1.00 98.88 89 MET A O 1
ATOM 601 N N . GLU A 1 90 ? -8.179 3.330 4.992 1.00 98.81 90 GLU A N 1
ATOM 602 C CA . GLU A 1 90 ? -7.369 4.552 5.132 1.00 98.81 90 GLU A CA 1
ATOM 603 C C . GLU A 1 90 ? -6.647 4.587 6.499 1.00 98.81 90 GLU A C 1
ATOM 605 O O . GLU A 1 90 ? -6.920 5.434 7.355 1.00 98.81 90 GLU A O 1
ATOM 610 N N . PRO A 1 91 ? -5.741 3.632 6.791 1.00 98.44 91 PRO A N 1
ATOM 611 C CA . PRO A 1 91 ? -5.063 3.580 8.079 1.00 98.44 91 PRO A CA 1
ATOM 612 C C . PRO A 1 91 ? -3.990 4.670 8.193 1.00 98.44 91 PRO A C 1
ATOM 614 O O . PRO A 1 91 ? -3.141 4.820 7.313 1.00 98.44 91 PRO A O 1
ATOM 617 N N . LEU A 1 92 ? -3.947 5.364 9.335 1.00 98.81 92 LEU A N 1
ATOM 618 C CA . LEU A 1 92 ? -2.841 6.254 9.700 1.00 98.81 92 LEU A CA 1
ATOM 619 C C . LEU A 1 92 ? -1.987 5.601 10.788 1.00 98.81 92 LEU A C 1
ATOM 621 O O . LEU A 1 92 ? -2.426 5.446 11.931 1.00 98.81 92 LEU A O 1
ATOM 625 N N . THR A 1 93 ? -0.742 5.253 10.455 1.00 98.44 93 THR A N 1
ATOM 626 C CA . THR A 1 93 ? 0.151 4.512 11.358 1.00 98.44 93 THR A CA 1
ATOM 627 C C . THR A 1 93 ? 1.499 5.201 11.554 1.00 98.44 93 THR A C 1
ATOM 629 O O . THR A 1 93 ? 2.208 5.543 10.609 1.00 98.44 93 THR A O 1
ATOM 632 N N . THR A 1 94 ? 1.903 5.367 12.815 1.00 98.50 94 THR A N 1
ATOM 633 C CA . THR A 1 94 ? 3.250 5.826 13.188 1.00 98.50 94 THR A CA 1
ATOM 634 C C . THR A 1 94 ? 3.975 4.761 14.003 1.00 98.50 94 THR A C 1
ATOM 636 O O . THR A 1 94 ? 3.544 4.414 15.099 1.00 98.50 94 THR A O 1
ATOM 639 N N . GLY A 1 95 ? 5.121 4.290 13.512 1.00 93.50 95 GLY A N 1
ATOM 640 C CA . GLY A 1 95 ? 6.054 3.416 14.229 1.00 93.50 95 GLY A CA 1
ATOM 641 C C . GLY A 1 95 ? 5.753 1.915 14.172 1.00 93.50 95 GLY A C 1
ATOM 642 O O . GLY A 1 95 ? 6.490 1.149 14.789 1.00 93.50 95 GLY A O 1
ATOM 643 N N . GLY A 1 96 ? 4.709 1.489 13.457 1.00 95.94 96 GLY A N 1
ATOM 644 C CA . GLY A 1 96 ? 4.343 0.081 13.283 1.00 95.94 96 GLY A CA 1
ATOM 645 C C . GLY A 1 96 ? 4.098 -0.292 11.816 1.00 95.94 96 GLY A C 1
ATOM 646 O O . GLY A 1 96 ? 3.926 0.605 10.991 1.00 95.94 96 GLY A O 1
ATOM 647 N N . PRO A 1 97 ? 4.129 -1.595 11.483 1.00 98.06 97 PRO A N 1
ATOM 648 C CA . PRO A 1 97 ? 3.792 -2.095 10.154 1.00 98.06 97 PRO A CA 1
ATOM 649 C C . PRO A 1 97 ? 2.280 -2.029 9.885 1.00 98.06 97 PRO A C 1
ATOM 651 O O . PRO A 1 97 ? 1.482 -2.089 10.823 1.00 98.06 97 PRO A O 1
ATOM 654 N N . VAL A 1 98 ? 1.905 -1.978 8.608 1.00 98.81 98 VAL A N 1
ATOM 655 C CA . VAL A 1 98 ? 0.515 -2.076 8.133 1.00 98.81 98 VAL A CA 1
ATOM 656 C C . VAL A 1 98 ? 0.392 -3.268 7.181 1.00 98.81 98 VAL A C 1
ATOM 658 O O . VAL A 1 98 ? 1.173 -3.362 6.235 1.00 98.81 98 VAL A O 1
ATOM 661 N N . SER A 1 99 ? -0.573 -4.159 7.427 1.00 98.81 99 SER A N 1
ATOM 662 C CA . SER A 1 99 ? -0.960 -5.254 6.523 1.00 98.81 99 SER A CA 1
ATOM 663 C C . SER A 1 99 ? -2.429 -5.126 6.129 1.00 98.81 99 SER A C 1
ATOM 665 O O . SER A 1 99 ? -3.272 -4.847 6.987 1.00 98.81 99 SER A O 1
ATOM 667 N N . MET A 1 100 ? -2.738 -5.308 4.845 1.00 98.88 100 MET A N 1
ATOM 668 C CA . MET A 1 100 ? -4.097 -5.221 4.307 1.00 98.88 100 MET A CA 1
ATOM 669 C C . MET A 1 100 ? -4.363 -6.351 3.311 1.00 98.88 100 MET A C 1
ATOM 671 O O . MET A 1 100 ? -3.767 -6.381 2.237 1.00 98.88 100 MET A O 1
ATOM 675 N N . GLU A 1 101 ? -5.298 -7.242 3.640 1.00 98.81 101 GLU A N 1
ATOM 676 C CA . GLU A 1 101 ? -5.623 -8.446 2.857 1.00 98.81 101 GLU A CA 1
ATOM 677 C C . GLU A 1 101 ? -7.145 -8.552 2.603 1.00 98.81 101 GLU A C 1
ATOM 679 O O . GLU A 1 101 ? -7.821 -9.463 3.088 1.00 98.81 101 GLU A O 1
ATOM 684 N N . PRO A 1 102 ? -7.762 -7.592 1.884 1.00 98.44 102 PRO A N 1
ATOM 685 C CA . PRO A 1 102 ? -9.201 -7.607 1.651 1.00 98.44 102 PRO A CA 1
ATOM 686 C C . PRO A 1 102 ? -9.591 -8.666 0.613 1.00 98.44 102 PRO A C 1
ATOM 688 O O . PRO A 1 102 ? -9.016 -8.733 -0.475 1.00 98.44 102 PRO A O 1
ATOM 691 N N . LEU A 1 103 ? -10.654 -9.429 0.889 1.00 98.81 103 LEU A N 1
ATOM 692 C CA . LEU A 1 103 ? -11.293 -10.314 -0.091 1.00 98.81 103 LEU A CA 1
ATOM 693 C C . LEU A 1 103 ? -12.639 -9.726 -0.520 1.00 98.81 103 LEU A C 1
ATOM 695 O O . LEU A 1 103 ? -13.591 -9.677 0.264 1.00 98.81 103 LEU A O 1
ATOM 699 N N . THR A 1 104 ? -12.747 -9.322 -1.787 1.00 98.50 104 THR A N 1
ATOM 700 C CA . THR A 1 104 ? -13.930 -8.619 -2.302 1.00 98.50 104 THR A CA 1
ATOM 701 C C . THR A 1 104 ? -14.514 -9.284 -3.544 1.00 98.50 104 THR A C 1
ATOM 703 O O . THR A 1 104 ? -13.834 -9.537 -4.538 1.00 98.50 104 THR A O 1
ATOM 706 N N . THR A 1 105 ? -15.826 -9.532 -3.524 1.00 98.50 105 THR A N 1
ATOM 707 C CA . THR A 1 105 ? -16.590 -9.987 -4.696 1.00 98.50 105 THR A CA 1
ATOM 708 C C . THR A 1 105 ? -17.655 -8.966 -5.075 1.00 98.50 105 THR A C 1
ATOM 710 O O . THR A 1 105 ? -18.571 -8.701 -4.301 1.00 98.50 105 THR A O 1
ATOM 713 N N . GLY A 1 106 ? -17.587 -8.440 -6.298 1.00 93.12 106 GLY A N 1
ATOM 714 C CA . GLY A 1 106 ? -18.611 -7.592 -6.913 1.00 93.12 106 GLY A CA 1
ATOM 715 C C . GLY A 1 106 ? -18.541 -6.100 -6.575 1.00 93.12 106 GLY A C 1
ATOM 716 O O . GLY A 1 106 ? -19.382 -5.352 -7.068 1.00 93.12 106 GLY A O 1
ATOM 717 N N . GLY A 1 107 ? -17.571 -5.663 -5.768 1.00 96.00 107 GLY A N 1
ATOM 718 C CA . GLY A 1 107 ? -17.364 -4.257 -5.409 1.00 96.00 107 GLY A CA 1
ATOM 719 C C . GLY A 1 107 ? -15.923 -3.789 -5.646 1.00 96.00 107 GLY A C 1
ATOM 720 O O . GLY A 1 107 ? -15.035 -4.629 -5.793 1.00 96.00 107 GLY A O 1
ATOM 721 N N . PRO A 1 108 ? -15.696 -2.465 -5.731 1.00 98.06 108 PRO A N 1
ATOM 722 C CA . PRO A 1 108 ? -14.361 -1.882 -5.815 1.00 98.06 108 PRO A CA 1
ATOM 723 C C . PRO A 1 108 ? -13.616 -1.962 -4.473 1.00 98.06 108 PRO A C 1
ATOM 725 O O . PRO A 1 108 ? -14.248 -1.993 -3.415 1.00 98.06 108 PRO A O 1
ATOM 728 N N . VAL A 1 109 ? -12.285 -1.922 -4.530 1.00 98.81 109 VAL A N 1
ATOM 729 C CA . VAL A 1 109 ? -11.396 -1.815 -3.363 1.00 98.81 109 VAL A CA 1
ATOM 730 C C . VAL A 1 109 ? -10.535 -0.557 -3.502 1.00 98.81 109 VAL A C 1
ATOM 732 O O . VAL A 1 109 ? -9.902 -0.377 -4.541 1.00 98.81 109 VAL A O 1
ATOM 735 N N . SER A 1 110 ? -10.514 0.293 -2.472 1.00 98.81 110 SER A N 1
ATOM 736 C CA . SER A 1 110 ? -9.598 1.438 -2.344 1.00 98.81 110 SER A CA 1
ATOM 737 C C . SER A 1 110 ? -8.744 1.295 -1.088 1.00 98.81 110 SER A C 1
ATOM 739 O O . SER A 1 110 ? -9.265 0.931 -0.029 1.00 98.81 110 SER A O 1
ATOM 741 N N . MET A 1 111 ? -7.443 1.557 -1.202 1.00 98.88 111 MET A N 1
ATOM 742 C CA . MET A 1 111 ? -6.487 1.472 -0.097 1.00 98.88 111 MET A CA 1
ATOM 743 C C . MET A 1 111 ? -5.532 2.666 -0.113 1.00 98.88 111 MET A C 1
ATOM 745 O O . MET A 1 111 ? -4.715 2.788 -1.022 1.00 98.88 111 MET A O 1
ATOM 749 N N . GLU A 1 112 ? -5.595 3.507 0.918 1.00 98.81 112 GLU A N 1
ATOM 750 C CA . GLU A 1 112 ? -4.824 4.757 1.028 1.00 98.81 112 GLU A CA 1
ATOM 751 C C . GLU A 1 112 ? -4.096 4.845 2.389 1.00 98.81 112 GLU A C 1
ATOM 753 O O . GLU A 1 112 ? -4.381 5.711 3.221 1.00 98.81 112 GLU A O 1
ATOM 758 N N . PRO A 1 113 ? -3.169 3.917 2.703 1.00 98.44 113 PRO A N 1
ATOM 759 C CA . PRO A 1 113 ? -2.486 3.914 3.991 1.00 98.44 113 PRO A CA 1
ATOM 760 C C . PRO A 1 113 ? -1.442 5.034 4.075 1.00 98.44 113 PRO A C 1
ATOM 762 O O . PRO A 1 113 ? -0.600 5.184 3.188 1.00 98.44 113 PRO A O 1
ATOM 765 N N . LEU A 1 114 ? -1.407 5.755 5.200 1.00 98.81 114 LEU A N 1
ATOM 766 C CA . LEU A 1 114 ? -0.316 6.676 5.534 1.00 98.81 114 LEU A CA 1
ATOM 767 C C . LEU A 1 114 ? 0.544 6.081 6.652 1.00 98.81 114 LEU A C 1
ATOM 769 O O . LEU A 1 114 ? 0.103 5.958 7.797 1.00 98.81 114 LEU A O 1
ATOM 773 N N . THR A 1 115 ? 1.799 5.751 6.342 1.00 98.50 115 THR A N 1
ATOM 774 C CA . THR A 1 115 ? 2.702 5.069 7.280 1.00 98.50 115 THR A CA 1
ATOM 775 C C . THR A 1 115 ? 4.023 5.808 7.467 1.00 98.50 115 THR A C 1
ATOM 777 O O . THR A 1 115 ? 4.732 6.141 6.518 1.00 98.50 115 THR A O 1
ATOM 780 N N . THR A 1 116 ? 4.406 6.028 8.726 1.00 98.56 116 THR A N 1
ATOM 781 C CA . THR A 1 116 ? 5.731 6.545 9.098 1.00 98.56 116 THR A CA 1
ATOM 782 C C . THR A 1 116 ? 6.486 5.530 9.949 1.00 98.56 116 THR A C 1
ATOM 784 O O . THR A 1 116 ? 6.062 5.200 11.053 1.00 98.56 116 THR A O 1
ATOM 787 N N . GLY A 1 117 ? 7.649 5.085 9.475 1.00 93.00 117 GLY A N 1
ATOM 788 C CA . GLY A 1 117 ? 8.611 4.269 10.221 1.00 93.00 117 GLY A CA 1
ATOM 789 C C . GLY A 1 117 ? 8.374 2.756 10.196 1.00 93.00 117 GLY A C 1
ATOM 790 O O . GLY A 1 117 ? 9.160 2.034 10.806 1.00 93.00 117 GLY A O 1
ATOM 791 N N . GLY A 1 118 ? 7.338 2.272 9.507 1.00 95.75 118 GLY A N 1
ATOM 792 C CA . GLY A 1 118 ? 7.032 0.846 9.365 1.00 95.75 118 GLY A CA 1
ATOM 793 C C . GLY A 1 118 ? 6.814 0.425 7.907 1.00 95.75 118 GLY A C 1
ATOM 794 O O . GLY A 1 118 ? 6.619 1.291 7.054 1.00 95.75 118 GLY A O 1
ATOM 795 N N . PRO A 1 119 ? 6.895 -0.885 7.610 1.00 98.06 119 PRO A N 1
ATOM 796 C CA . PRO A 1 119 ? 6.583 -1.433 6.293 1.00 98.06 119 PRO A CA 1
ATOM 797 C C . PRO A 1 119 ? 5.071 -1.427 6.014 1.00 98.06 119 PRO A C 1
ATOM 799 O O . PRO A 1 119 ? 4.271 -1.487 6.949 1.00 98.06 119 PRO A O 1
ATOM 802 N N . VAL A 1 120 ? 4.702 -1.427 4.734 1.00 98.81 120 VAL A N 1
ATOM 803 C CA . VAL A 1 120 ? 3.321 -1.593 4.257 1.00 98.81 120 VAL A CA 1
ATOM 804 C C . VAL A 1 120 ? 3.249 -2.816 3.340 1.00 98.81 120 VAL A C 1
ATOM 806 O O . VAL A 1 120 ? 4.041 -2.912 2.403 1.00 98.81 120 VAL A O 1
ATOM 809 N N . SER A 1 121 ? 2.315 -3.732 3.606 1.00 98.81 121 SER A N 1
ATOM 810 C CA . SER A 1 121 ? 1.973 -4.863 2.729 1.00 98.81 121 SER A CA 1
ATOM 811 C C . SER A 1 121 ? 0.503 -4.798 2.328 1.00 98.81 121 SER A C 1
ATOM 813 O O . SER A 1 121 ? -0.354 -4.537 3.177 1.00 98.81 121 SER A O 1
ATOM 815 N N . MET A 1 122 ? 0.210 -5.015 1.046 1.00 98.88 122 MET A N 1
ATOM 816 C CA . MET A 1 122 ? -1.150 -4.994 0.503 1.00 98.88 122 MET A CA 1
ATOM 817 C C . MET A 1 122 ? -1.369 -6.159 -0.462 1.00 98.88 122 MET A C 1
ATOM 819 O O . MET A 1 122 ? -0.764 -6.196 -1.532 1.00 98.88 122 MET A O 1
ATOM 823 N N . GLU A 1 123 ? -2.276 -7.071 -0.115 1.00 98.81 123 GLU A N 1
ATOM 824 C CA . GLU A 1 123 ? -2.562 -8.300 -0.873 1.00 98.81 123 GLU A CA 1
ATOM 825 C C . GLU A 1 123 ? -4.078 -8.453 -1.139 1.00 98.81 123 GLU A C 1
ATOM 827 O O . GLU A 1 123 ? -4.726 -9.386 -0.658 1.00 98.81 123 GLU A O 1
ATOM 832 N N . PRO A 1 124 ? -4.719 -7.517 -1.867 1.00 98.44 124 PRO A N 1
ATOM 833 C CA . PRO A 1 124 ? -6.156 -7.581 -2.107 1.00 98.44 124 PRO A CA 1
ATOM 834 C C . PRO A 1 124 ? -6.506 -8.675 -3.125 1.00 98.44 124 PRO A C 1
ATOM 836 O O . PRO A 1 124 ? -5.928 -8.740 -4.213 1.00 98.44 124 PRO A O 1
ATOM 839 N N . LEU A 1 125 ? -7.539 -9.472 -2.836 1.00 98.81 125 LEU A N 1
ATOM 840 C CA . LEU A 1 125 ? -8.150 -10.387 -3.806 1.00 98.81 125 LEU A CA 1
ATOM 841 C C . LEU A 1 125 ? -9.516 -9.851 -4.237 1.00 98.81 125 LEU A C 1
ATOM 843 O O . LEU A 1 125 ? -10.464 -9.817 -3.450 1.00 98.81 125 LEU A O 1
ATOM 847 N N . THR A 1 126 ? -9.645 -9.471 -5.510 1.00 98.50 126 THR A N 1
ATOM 848 C CA . THR A 1 126 ? -10.863 -8.835 -6.032 1.00 98.50 126 THR A CA 1
ATOM 849 C C . THR A 1 126 ? -11.421 -9.549 -7.258 1.00 98.50 126 THR A C 1
ATOM 851 O O . THR A 1 126 ? -10.732 -9.795 -8.248 1.00 98.50 126 THR A O 1
ATOM 854 N N . THR A 1 127 ? -12.722 -9.845 -7.229 1.00 98.50 127 THR A N 1
ATOM 855 C CA . THR A 1 127 ? -13.471 -10.355 -8.387 1.00 98.50 127 THR A CA 1
ATOM 856 C C . THR A 1 127 ? -14.574 -9.381 -8.788 1.00 98.50 127 THR A C 1
ATOM 858 O O . THR A 1 127 ? -15.500 -9.132 -8.022 1.00 98.50 127 THR A O 1
ATOM 861 N N . GLY A 1 128 ? -14.523 -8.882 -10.022 1.00 93.19 128 GLY A N 1
ATOM 862 C CA . GLY A 1 128 ? -15.579 -8.093 -10.662 1.00 93.19 128 GLY A CA 1
ATOM 863 C C . GLY A 1 128 ? -15.557 -6.587 -10.386 1.00 93.19 128 GLY A C 1
ATOM 864 O O . GLY A 1 128 ? -16.391 -5.881 -10.949 1.00 93.19 128 GLY A O 1
ATOM 865 N N . GLY A 1 129 ? -14.631 -6.090 -9.561 1.00 95.69 129 GLY A N 1
ATOM 866 C CA . GLY A 1 129 ? -14.473 -4.666 -9.251 1.00 95.69 129 GLY A CA 1
ATOM 867 C C . GLY A 1 129 ? -13.054 -4.148 -9.512 1.00 95.69 129 GLY A C 1
ATOM 868 O O . GLY A 1 129 ? -12.133 -4.955 -9.643 1.00 95.69 129 GLY A O 1
ATOM 869 N N . PRO A 1 130 ? -12.878 -2.819 -9.633 1.00 98.00 130 PRO A N 1
ATOM 870 C CA . PRO A 1 130 ? -11.566 -2.186 -9.729 1.00 98.00 130 PRO A CA 1
ATOM 871 C C . PRO A 1 130 ? -10.820 -2.211 -8.386 1.00 98.00 130 PRO A C 1
ATOM 873 O O . PRO A 1 130 ? -11.454 -2.235 -7.329 1.00 98.00 130 PRO A O 1
ATOM 876 N N . VAL A 1 131 ? -9.492 -2.132 -8.441 1.00 98.81 131 VAL A N 1
ATOM 877 C CA . VAL A 1 131 ? -8.609 -1.971 -7.275 1.00 98.81 131 VAL A CA 1
ATOM 878 C C . VAL A 1 131 ? -7.785 -0.693 -7.444 1.00 98.81 131 VAL A C 1
ATOM 880 O O . VAL A 1 131 ? -7.148 -0.524 -8.483 1.00 98.81 131 VAL A O 1
ATOM 883 N N . SER A 1 132 ? -7.796 0.187 -6.440 1.00 98.81 132 SER A N 1
ATOM 884 C CA . SER A 1 132 ? -6.918 1.365 -6.344 1.00 98.81 132 SER A CA 1
ATOM 885 C C . SER A 1 132 ? -6.062 1.281 -5.084 1.00 98.81 132 SER A C 1
ATOM 887 O O . SER A 1 132 ? -6.576 0.939 -4.016 1.00 98.81 132 SER A O 1
ATOM 889 N N . MET A 1 133 ? -4.766 1.567 -5.207 1.00 98.88 133 MET A N 1
ATOM 890 C CA . MET A 1 133 ? -3.814 1.541 -4.094 1.00 98.88 133 MET A CA 1
ATOM 891 C C . MET A 1 133 ? -2.895 2.763 -4.144 1.00 98.88 133 MET A C 1
ATOM 893 O O . MET A 1 133 ? -2.084 2.888 -5.060 1.00 98.88 133 MET A O 1
ATOM 897 N N . GLU A 1 134 ? -2.982 3.628 -3.135 1.00 98.81 134 GLU A N 1
ATOM 898 C CA . GLU A 1 134 ? -2.244 4.900 -3.055 1.00 98.81 134 GLU A CA 1
ATOM 899 C C . GLU A 1 134 ? -1.512 5.035 -1.700 1.00 98.81 134 GLU A C 1
ATOM 901 O O . GLU A 1 134 ? -1.811 5.917 -0.891 1.00 98.81 134 GLU A O 1
ATOM 906 N N . PRO A 1 135 ? -0.565 4.135 -1.369 1.00 98.38 135 PRO A N 1
ATOM 907 C CA . PRO A 1 135 ? 0.117 4.179 -0.082 1.00 98.38 135 PRO A CA 1
ATOM 908 C C . PRO A 1 135 ? 1.130 5.329 -0.023 1.00 98.38 135 PRO A C 1
ATOM 910 O O . PRO A 1 135 ? 1.974 5.479 -0.909 1.00 98.38 135 PRO A O 1
ATOM 913 N N . LEU A 1 136 ? 1.135 6.082 1.081 1.00 98.81 136 LEU A N 1
ATOM 914 C CA . LEU A 1 136 ? 2.187 7.055 1.394 1.00 98.81 136 LEU A CA 1
ATOM 915 C C . LEU A 1 136 ? 3.060 6.527 2.532 1.00 98.81 136 LEU A C 1
ATOM 917 O O . LEU A 1 136 ? 2.619 6.421 3.679 1.00 98.81 136 LEU A O 1
ATOM 921 N N . THR A 1 137 ? 4.326 6.230 2.237 1.00 98.50 137 THR A N 1
ATOM 922 C CA . THR A 1 137 ? 5.244 5.608 3.201 1.00 98.50 137 THR A CA 1
ATOM 923 C C . THR A 1 137 ? 6.538 6.396 3.370 1.00 98.50 137 THR A C 1
ATOM 925 O O . THR A 1 137 ? 7.243 6.719 2.415 1.00 98.50 137 THR A O 1
ATOM 928 N N . THR A 1 138 ? 6.903 6.669 4.624 1.00 98.50 138 THR A N 1
ATOM 929 C CA . THR A 1 138 ? 8.209 7.237 4.988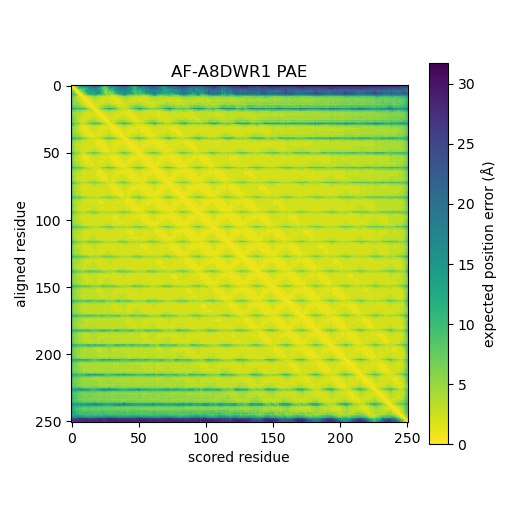 1.00 98.50 138 THR A CA 1
ATOM 930 C C . THR A 1 138 ? 8.987 6.270 5.874 1.00 98.50 138 THR A C 1
ATOM 932 O O . THR A 1 138 ? 8.568 5.964 6.987 1.00 98.50 138 THR A O 1
ATOM 935 N N . GLY A 1 139 ? 10.164 5.840 5.419 1.00 92.94 139 GLY A N 1
ATOM 936 C CA . GLY A 1 139 ? 11.144 5.077 6.198 1.00 92.94 139 GLY A CA 1
ATOM 937 C C . GLY A 1 139 ? 10.966 3.556 6.205 1.00 92.94 139 GLY A C 1
ATOM 938 O O . GLY A 1 139 ? 11.782 2.881 6.829 1.00 92.94 139 GLY A O 1
ATOM 939 N N . GLY A 1 140 ? 9.951 3.014 5.526 1.00 95.31 140 GLY A N 1
ATOM 940 C CA . GLY A 1 140 ? 9.701 1.574 5.422 1.00 95.31 140 GLY A CA 1
ATOM 941 C C . GLY A 1 140 ? 9.517 1.099 3.975 1.00 95.31 140 GLY A C 1
ATOM 942 O O . GLY A 1 140 ? 9.292 1.928 3.093 1.00 95.31 140 GLY A O 1
ATOM 943 N N . PRO A 1 141 ? 9.659 -0.215 3.718 1.00 97.94 141 PRO A N 1
ATOM 944 C CA . PRO A 1 141 ? 9.372 -0.817 2.420 1.00 97.94 141 PRO A CA 1
ATOM 945 C C . PRO A 1 141 ? 7.863 -0.871 2.138 1.00 97.94 141 PRO A C 1
ATOM 947 O O . PRO A 1 141 ? 7.062 -0.932 3.073 1.00 97.94 141 PRO A O 1
ATOM 950 N N . VAL A 1 142 ? 7.498 -0.918 0.858 1.00 98.81 142 VAL A N 1
ATOM 951 C CA . VAL A 1 142 ? 6.122 -1.136 0.386 1.00 98.81 142 VAL A CA 1
ATOM 952 C C . VAL A 1 142 ? 6.088 -2.379 -0.505 1.00 98.81 142 VAL A C 1
ATOM 954 O O . VAL A 1 142 ? 6.872 -2.460 -1.451 1.00 98.81 142 VAL A O 1
ATOM 957 N N . SER A 1 143 ? 5.195 -3.326 -0.210 1.00 98.75 143 SER A N 1
ATOM 958 C CA . SER A 1 143 ? 4.889 -4.486 -1.060 1.00 98.75 143 SER A CA 1
ATOM 959 C C . SER A 1 143 ? 3.421 -4.468 -1.470 1.00 98.75 143 SER A C 1
ATOM 961 O O . SER A 1 143 ? 2.553 -4.205 -0.633 1.00 98.75 143 SER A O 1
ATOM 963 N N . MET A 1 144 ? 3.141 -4.725 -2.747 1.00 98.81 144 MET A N 1
ATOM 964 C CA . MET A 1 144 ? 1.785 -4.757 -3.296 1.00 98.81 144 MET A CA 1
ATOM 965 C C . MET A 1 144 ? 1.609 -5.951 -4.234 1.00 98.81 144 MET A C 1
ATOM 967 O O . MET A 1 144 ? 2.219 -5.992 -5.301 1.00 98.81 144 MET A O 1
ATOM 971 N N . GLU A 1 145 ? 0.734 -6.886 -3.869 1.00 98.81 145 GLU A N 1
ATOM 972 C CA . GLU A 1 145 ? 0.490 -8.139 -4.602 1.00 98.81 145 GLU A CA 1
ATOM 973 C C . GLU A 1 145 ? -1.019 -8.341 -4.874 1.00 98.81 145 GLU A C 1
ATOM 975 O O . GLU A 1 145 ? -1.642 -9.285 -4.383 1.00 98.81 145 GLU A O 1
ATOM 980 N N . PRO A 1 146 ? -1.683 -7.436 -5.622 1.00 98.31 146 PRO A N 1
ATOM 981 C CA . PRO A 1 146 ? -3.116 -7.541 -5.863 1.00 98.31 146 PRO A CA 1
ATOM 982 C C . PRO A 1 146 ? -3.433 -8.664 -6.861 1.00 98.31 146 PRO A C 1
ATOM 984 O O . PRO A 1 146 ? -2.862 -8.721 -7.953 1.00 98.31 146 PRO A O 1
ATOM 987 N N . LEU A 1 147 ? -4.430 -9.499 -6.552 1.00 98.81 147 LEU A N 1
ATOM 988 C CA . LEU A 1 147 ? -5.006 -10.452 -7.509 1.00 98.81 147 LEU A CA 1
ATOM 989 C C . LEU A 1 147 ? -6.393 -9.976 -7.942 1.00 98.81 147 LEU A C 1
ATOM 991 O O . LEU A 1 147 ? -7.339 -9.960 -7.152 1.00 98.81 147 LEU A O 1
ATOM 995 N N . THR A 1 148 ? -6.542 -9.627 -9.220 1.00 98.50 148 THR A N 1
ATOM 996 C CA . THR A 1 148 ? -7.783 -9.047 -9.750 1.00 98.50 148 THR A CA 1
ATOM 997 C C . THR A 1 148 ? -8.315 -9.811 -10.958 1.00 98.50 148 THR A C 1
ATOM 999 O O . THR A 1 148 ? -7.614 -10.065 -11.938 1.00 98.50 148 THR A O 1
ATOM 1002 N N . THR A 1 149 ? -9.607 -10.143 -10.926 1.00 98.50 149 THR A N 1
ATOM 1003 C CA . THR A 1 149 ? -10.335 -10.706 -12.072 1.00 98.50 149 THR A CA 1
ATOM 1004 C C . THR A 1 149 ? -11.482 -9.790 -12.485 1.00 98.50 149 THR A C 1
ATOM 1006 O O . THR A 1 149 ? -12.418 -9.573 -11.722 1.00 98.50 149 THR A O 1
ATOM 1009 N N . GLY A 1 150 ? -11.455 -9.305 -13.726 1.00 93.06 150 GLY A N 1
ATOM 1010 C CA . GLY A 1 150 ? -12.551 -8.579 -14.374 1.00 93.06 150 GLY A CA 1
ATOM 1011 C C . GLY A 1 150 ? -12.582 -7.064 -14.151 1.00 93.06 150 GLY A C 1
ATOM 1012 O O . GLY A 1 150 ? -13.446 -6.412 -14.732 1.00 93.06 150 GLY A O 1
ATOM 1013 N N . GLY A 1 151 ? -11.666 -6.502 -13.357 1.00 95.38 151 GLY A N 1
ATOM 1014 C CA . GLY A 1 151 ? -11.568 -5.063 -13.095 1.00 95.38 151 GLY A CA 1
ATOM 1015 C C . GLY A 1 151 ? -10.165 -4.496 -13.348 1.00 95.38 151 GLY A C 1
ATOM 1016 O O . GLY A 1 151 ? -9.211 -5.269 -13.446 1.00 95.38 151 GLY A O 1
ATOM 1017 N N . PRO A 1 152 ? -10.040 -3.165 -13.509 1.00 97.81 152 PRO A N 1
ATOM 1018 C CA . PRO A 1 152 ? -8.752 -2.485 -13.621 1.00 97.81 152 PRO A CA 1
ATOM 1019 C C . PRO A 1 152 ? -8.006 -2.450 -12.279 1.00 97.81 152 PRO A C 1
ATOM 1021 O O . PRO A 1 152 ? -8.639 -2.462 -11.222 1.00 97.81 152 PRO A O 1
ATOM 1024 N N . VAL A 1 153 ? -6.681 -2.335 -12.336 1.00 98.75 153 VAL A N 1
ATOM 1025 C CA . VAL A 1 153 ? -5.806 -2.117 -11.174 1.00 98.75 153 VAL A CA 1
ATOM 1026 C C . VAL A 1 153 ? -5.026 -0.816 -11.373 1.00 98.75 153 VAL A C 1
ATOM 1028 O O . VAL A 1 153 ? -4.391 -0.651 -12.414 1.00 98.75 153 VAL A O 1
ATOM 1031 N N . SER A 1 154 ? -5.072 0.087 -10.391 1.00 98.75 154 SER A N 1
ATOM 1032 C CA . SER A 1 154 ? -4.233 1.292 -10.319 1.00 98.75 154 SER A CA 1
ATOM 1033 C C . SER A 1 154 ? -3.369 1.262 -9.063 1.00 98.75 154 SER A C 1
ATOM 1035 O O . SER A 1 154 ? -3.856 0.902 -7.988 1.00 98.75 154 SER A O 1
ATOM 1037 N N . MET A 1 155 ? -2.094 1.619 -9.199 1.00 98.81 155 MET A N 1
ATOM 1038 C CA . MET A 1 155 ? -1.127 1.656 -8.102 1.00 98.81 155 MET A CA 1
ATOM 1039 C C . MET A 1 155 ? -0.265 2.913 -8.184 1.00 98.81 155 MET A C 1
ATOM 1041 O O . MET A 1 155 ? 0.531 3.052 -9.112 1.00 98.81 155 MET A O 1
ATOM 1045 N N . GLU A 1 156 ? -0.372 3.783 -7.184 1.00 98.75 156 GLU A N 1
ATOM 1046 C CA . GLU A 1 156 ? 0.328 5.075 -7.124 1.00 98.75 156 GLU A CA 1
ATOM 1047 C C . GLU A 1 156 ? 1.054 5.249 -5.772 1.00 98.75 156 GLU A C 1
ATOM 1049 O O . GLU A 1 156 ? 0.742 6.146 -4.986 1.00 98.75 156 GLU A O 1
ATOM 1054 N N . PRO A 1 157 ? 2.015 4.370 -5.420 1.00 98.25 157 PRO A N 1
ATOM 1055 C CA . PRO A 1 157 ? 2.705 4.460 -4.139 1.00 98.25 157 PRO A CA 1
ATOM 1056 C C . PRO A 1 157 ? 3.681 5.644 -4.114 1.00 98.25 157 PRO A C 1
ATOM 1058 O O . PRO A 1 157 ? 4.509 5.798 -5.017 1.00 98.25 157 PRO A O 1
ATOM 1061 N N . LEU A 1 158 ? 3.670 6.426 -3.030 1.00 98.81 158 LEU A N 1
ATOM 1062 C CA . LEU A 1 158 ? 4.708 7.421 -2.745 1.00 98.81 158 LEU A CA 1
ATOM 1063 C C . LEU A 1 158 ? 5.580 6.945 -1.581 1.00 98.81 158 LEU A C 1
ATOM 1065 O O . LEU A 1 158 ? 5.139 6.894 -0.430 1.00 98.81 158 LEU A O 1
ATOM 1069 N N . THR A 1 159 ? 6.850 6.658 -1.861 1.00 98.44 159 THR A N 1
ATOM 1070 C CA . THR A 1 159 ? 7.773 6.079 -0.876 1.00 98.44 159 THR A CA 1
ATOM 1071 C C . THR A 1 159 ? 9.044 6.907 -0.726 1.00 98.44 159 THR A C 1
ATOM 1073 O O . THR A 1 159 ? 9.753 7.205 -1.688 1.00 98.44 159 THR A O 1
ATOM 1076 N N . THR A 1 160 ? 9.389 7.243 0.518 1.00 98.38 160 THR A N 1
ATOM 1077 C CA . THR A 1 160 ? 10.673 7.866 0.870 1.00 98.38 160 THR A CA 1
ATOM 1078 C C . THR A 1 160 ? 11.480 6.954 1.788 1.00 98.38 160 THR A C 1
ATOM 1080 O O . THR A 1 160 ? 11.070 6.670 2.909 1.00 98.38 160 THR A O 1
ATOM 1083 N N . GLY A 1 161 ? 12.670 6.548 1.348 1.00 92.56 161 GLY A N 1
ATOM 1084 C CA . GLY A 1 161 ? 13.676 5.847 2.151 1.00 92.56 161 GLY A CA 1
ATOM 1085 C C . GLY A 1 161 ? 13.572 4.320 2.185 1.00 92.56 161 GLY A C 1
ATOM 1086 O O . GLY A 1 161 ? 14.440 3.694 2.789 1.00 92.56 161 GLY A O 1
ATOM 1087 N N . GLY A 1 162 ? 12.566 3.718 1.545 1.00 94.81 162 GLY A N 1
ATOM 1088 C CA . GLY A 1 162 ? 12.380 2.266 1.475 1.00 94.81 162 GLY A CA 1
ATOM 1089 C C . GLY A 1 162 ? 12.209 1.747 0.043 1.00 94.81 162 GLY A C 1
ATOM 1090 O O . GLY A 1 162 ? 11.939 2.541 -0.858 1.00 94.81 162 GLY A O 1
ATOM 1091 N N . PRO A 1 163 ? 12.411 0.435 -0.182 1.00 97.44 163 PRO A N 1
ATOM 1092 C CA . PRO A 1 163 ? 12.149 -0.208 -1.466 1.00 97.44 163 PRO A CA 1
ATOM 1093 C C . PRO A 1 163 ? 10.643 -0.318 -1.750 1.00 97.44 163 PRO A C 1
ATOM 1095 O O . PRO A 1 163 ? 9.841 -0.380 -0.817 1.00 97.44 163 PRO A O 1
ATOM 1098 N N . VAL A 1 164 ? 10.284 -0.407 -3.029 1.00 98.69 164 VAL A N 1
ATOM 1099 C CA . VAL A 1 164 ? 8.917 -0.682 -3.498 1.00 98.69 164 VAL A CA 1
ATOM 1100 C C . VAL A 1 164 ? 8.923 -1.947 -4.357 1.00 98.69 164 VAL A C 1
ATOM 1102 O O . VAL A 1 164 ? 9.718 -2.035 -5.293 1.00 98.69 164 VAL A O 1
ATOM 1105 N N . SER A 1 165 ? 8.050 -2.908 -4.046 1.00 98.69 165 SER A N 1
ATOM 1106 C CA . SER A 1 165 ? 7.782 -4.097 -4.869 1.00 98.69 165 SER A CA 1
ATOM 1107 C C . SER A 1 165 ? 6.315 -4.130 -5.286 1.00 98.69 165 SER A C 1
ATOM 1109 O O . SER A 1 165 ? 5.438 -3.884 -4.455 1.00 98.69 165 SER A O 1
ATOM 1111 N N . MET A 1 166 ? 6.048 -4.411 -6.561 1.00 98.81 166 MET A N 1
ATOM 1112 C CA . MET A 1 166 ? 4.695 -4.506 -7.112 1.00 98.81 166 MET A CA 1
ATOM 1113 C C . MET A 1 166 ? 4.570 -5.728 -8.022 1.00 98.81 166 MET A C 1
ATOM 1115 O O . MET A 1 166 ? 5.195 -5.777 -9.080 1.00 98.81 166 MET A O 1
ATOM 1119 N N . GLU A 1 167 ? 3.721 -6.680 -7.643 1.00 98.69 167 GLU A N 1
ATOM 1120 C CA . GLU A 1 167 ? 3.517 -7.951 -8.355 1.00 98.69 167 GLU A CA 1
ATOM 1121 C C . GLU A 1 167 ? 2.017 -8.200 -8.627 1.00 98.69 167 GLU A C 1
ATOM 1123 O O . GLU A 1 167 ? 1.426 -9.163 -8.134 1.00 98.69 167 GLU A O 1
ATOM 1128 N N . PRO A 1 168 ? 1.323 -7.320 -9.379 1.00 98.19 168 PRO A N 1
ATOM 1129 C CA . PRO A 1 168 ? -0.101 -7.498 -9.636 1.00 98.19 168 PRO A CA 1
ATOM 1130 C C . PRO A 1 168 ? -0.368 -8.666 -10.595 1.00 98.19 168 PRO A C 1
ATOM 1132 O O . PRO A 1 168 ? 0.217 -8.742 -11.678 1.00 98.19 168 PRO A O 1
ATOM 1135 N N . LEU A 1 169 ? -1.349 -9.513 -10.272 1.00 98.75 169 LEU A N 1
ATOM 1136 C CA . LEU A 1 169 ? -1.904 -10.497 -11.208 1.00 98.75 169 LEU A CA 1
ATOM 1137 C C . LEU A 1 169 ? -3.299 -10.059 -11.651 1.00 98.75 169 LEU A C 1
ATOM 1139 O O . LEU A 1 169 ? -4.244 -10.049 -10.861 1.00 98.75 169 LEU A O 1
ATOM 1143 N N . THR A 1 170 ? -3.456 -9.732 -12.934 1.00 98.38 170 THR A N 1
ATOM 1144 C CA . THR A 1 170 ? -4.717 -9.203 -13.471 1.00 98.38 170 THR A CA 1
ATOM 1145 C C . THR A 1 170 ? -5.227 -10.006 -14.663 1.00 98.38 170 THR A C 1
ATOM 1147 O O . THR A 1 170 ? -4.526 -10.237 -15.648 1.00 98.38 170 THR A O 1
ATOM 1150 N N . THR A 1 171 ? -6.501 -10.399 -14.614 1.00 98.31 171 THR A N 1
ATOM 1151 C CA . THR A 1 171 ? -7.212 -11.012 -15.747 1.00 98.31 171 THR A CA 1
ATOM 1152 C C . THR A 1 171 ? -8.392 -10.147 -16.174 1.00 98.31 171 THR A C 1
ATOM 1154 O O . THR A 1 171 ? -9.326 -9.934 -15.408 1.00 98.31 171 THR A O 1
ATOM 1157 N N . GLY A 1 172 ? -8.399 -9.701 -17.429 1.00 92.62 172 GLY A N 1
ATOM 1158 C CA . GLY A 1 172 ? -9.521 -9.024 -18.084 1.00 92.62 172 GLY A CA 1
ATOM 1159 C C . GLY A 1 172 ? -9.585 -7.504 -17.908 1.00 92.62 172 GLY A C 1
ATOM 1160 O O . GLY A 1 172 ? -10.441 -6.885 -18.536 1.00 92.62 172 GLY A O 1
ATOM 1161 N N . GLY A 1 173 ? -8.702 -6.901 -17.107 1.00 94.81 173 GLY A N 1
ATOM 1162 C CA . GLY A 1 173 ? -8.643 -5.454 -16.879 1.00 94.81 173 GLY A CA 1
ATOM 1163 C C . GLY A 1 173 ? -7.263 -4.847 -17.162 1.00 94.81 173 GLY A C 1
ATOM 1164 O O . GLY A 1 173 ? -6.281 -5.587 -17.241 1.00 94.81 173 GLY A O 1
ATOM 1165 N N . PRO A 1 174 ? -7.187 -3.519 -17.370 1.00 97.12 174 PRO A N 1
ATOM 1166 C CA . PRO A 1 174 ? -5.925 -2.798 -17.502 1.00 97.12 174 PRO A CA 1
ATOM 1167 C C . PRO A 1 174 ? -5.182 -2.703 -16.162 1.00 97.12 174 PRO A C 1
ATOM 1169 O O . PRO A 1 174 ? -5.812 -2.716 -15.104 1.00 97.12 174 PRO A O 1
ATOM 1172 N N . VAL A 1 175 ? -3.861 -2.538 -16.223 1.00 98.56 175 VAL A N 1
ATOM 1173 C CA . VAL A 1 175 ? -3.001 -2.252 -15.064 1.00 98.56 175 VAL A CA 1
ATOM 1174 C C . VAL A 1 175 ? -2.277 -0.926 -15.293 1.00 98.56 175 VAL A C 1
ATOM 1176 O O . VAL A 1 175 ? -1.654 -0.758 -16.342 1.00 98.56 175 VAL A O 1
ATOM 1179 N N . SER A 1 176 ? -2.350 -0.008 -14.328 1.00 98.62 176 SER A N 1
ATOM 1180 C CA . SER A 1 176 ? -1.549 1.223 -14.276 1.00 98.62 176 SER A CA 1
ATOM 1181 C C . SER A 1 176 ? -0.676 1.230 -13.025 1.00 98.62 176 SER A C 1
ATOM 1183 O O . SER A 1 176 ? -1.147 0.874 -11.943 1.00 98.62 176 SER A O 1
ATOM 1185 N N . MET A 1 177 ? 0.589 1.613 -13.175 1.00 98.75 177 MET A N 1
ATOM 1186 C CA . MET A 1 177 ? 1.560 1.723 -12.086 1.00 98.75 177 MET A CA 1
ATOM 1187 C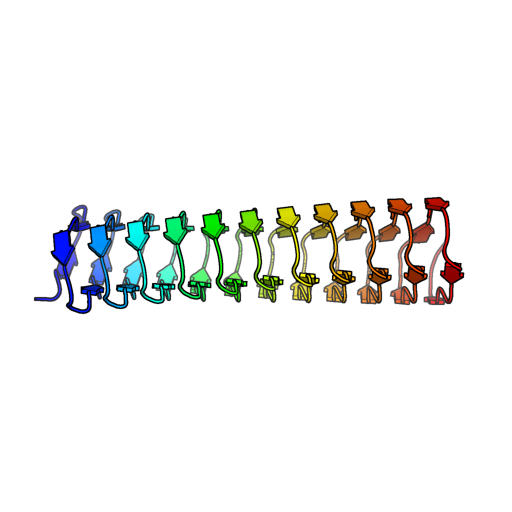 C . MET A 1 177 ? 2.360 3.016 -12.219 1.00 98.75 177 MET A C 1
ATOM 1189 O O . MET A 1 177 ? 3.135 3.164 -13.162 1.00 98.75 177 MET A O 1
ATOM 1193 N N . GLU A 1 178 ? 2.231 3.908 -11.242 1.00 98.62 178 GLU A N 1
ATOM 1194 C CA . GLU A 1 178 ? 2.899 5.216 -11.212 1.00 98.62 178 GLU A CA 1
ATOM 1195 C C . GLU A 1 178 ? 3.628 5.430 -9.868 1.00 98.62 178 GLU A C 1
ATOM 1197 O O . GLU A 1 178 ? 3.299 6.334 -9.097 1.00 98.62 178 GLU A O 1
ATOM 1202 N N . PRO A 1 179 ? 4.610 4.578 -9.507 1.00 97.81 179 PRO A N 1
ATOM 1203 C CA . PRO A 1 179 ? 5.297 4.707 -8.229 1.00 97.81 179 PRO A CA 1
ATOM 1204 C C . PRO A 1 179 ? 6.242 5.915 -8.223 1.00 97.81 179 PRO A C 1
ATOM 1206 O O . PRO A 1 179 ? 7.074 6.081 -9.121 1.00 97.81 179 PRO A O 1
ATOM 1209 N N . LEU A 1 180 ? 6.206 6.704 -7.147 1.00 98.56 180 LEU A N 1
ATOM 1210 C CA . LEU A 1 180 ? 7.193 7.749 -6.870 1.00 98.56 180 LEU A CA 1
ATOM 1211 C C . LEU A 1 180 ? 8.081 7.327 -5.701 1.00 98.56 180 LEU A C 1
ATOM 1213 O O . LEU A 1 180 ? 7.638 7.257 -4.555 1.00 98.56 180 LEU A O 1
ATOM 1217 N N . THR A 1 181 ? 9.361 7.074 -5.973 1.00 98.00 181 THR A N 1
ATOM 1218 C CA . THR A 1 181 ? 10.299 6.558 -4.964 1.00 98.00 181 THR A CA 1
ATOM 1219 C C . THR A 1 181 ? 11.543 7.428 -4.827 1.00 98.00 181 THR A C 1
ATOM 1221 O O . THR A 1 181 ? 12.225 7.752 -5.798 1.00 98.00 181 THR A O 1
ATOM 1224 N N . THR A 1 182 ? 11.892 7.776 -3.587 1.00 97.81 182 THR A N 1
ATOM 1225 C CA . THR A 1 182 ? 13.160 8.441 -3.251 1.00 97.81 182 THR A CA 1
ATOM 1226 C C . THR A 1 182 ? 13.983 7.580 -2.297 1.00 97.81 182 THR A C 1
ATOM 1228 O O . THR A 1 182 ? 13.564 7.312 -1.176 1.00 97.81 182 THR A O 1
ATOM 1231 N N . GLY A 1 183 ? 15.192 7.202 -2.705 1.00 91.12 183 GLY A N 1
ATOM 1232 C CA . GLY A 1 183 ? 16.210 6.551 -1.876 1.00 91.12 183 GLY A CA 1
ATOM 1233 C C . GLY A 1 183 ? 16.170 5.020 -1.836 1.00 91.12 183 GLY A C 1
ATOM 1234 O O . GLY A 1 183 ? 17.095 4.430 -1.283 1.00 91.12 183 GLY A O 1
ATOM 1235 N N . GLY A 1 184 ? 15.153 4.379 -2.418 1.00 93.81 184 GLY A N 1
ATOM 1236 C CA . GLY A 1 184 ? 15.014 2.920 -2.471 1.00 93.81 184 GLY A CA 1
ATOM 1237 C C . GLY A 1 184 ? 14.884 2.372 -3.896 1.00 93.81 184 GLY A C 1
ATOM 1238 O O . GLY A 1 184 ? 14.585 3.138 -4.814 1.00 93.81 184 GLY A O 1
ATOM 1239 N N . PRO A 1 185 ? 15.148 1.067 -4.099 1.00 96.25 185 PRO A N 1
ATOM 1240 C CA . PRO A 1 185 ? 14.909 0.392 -5.370 1.00 96.25 185 PRO A CA 1
ATOM 1241 C C . PRO A 1 185 ? 13.408 0.216 -5.643 1.00 96.25 185 PRO A C 1
ATOM 1243 O O . PRO A 1 185 ? 12.615 0.121 -4.704 1.00 96.25 185 PRO A O 1
ATOM 1246 N N . VAL A 1 186 ? 13.044 0.102 -6.919 1.00 98.25 186 VAL A N 1
ATOM 1247 C CA . VAL A 1 186 ? 11.687 -0.231 -7.376 1.00 98.25 186 VAL A CA 1
ATOM 1248 C C . VAL A 1 186 ? 11.738 -1.520 -8.197 1.00 98.25 186 VAL A C 1
ATOM 1250 O O . VAL A 1 186 ? 12.538 -1.612 -9.127 1.00 98.25 186 VAL A O 1
ATOM 1253 N N . SER A 1 187 ? 10.896 -2.499 -7.864 1.00 98.44 187 SER A N 1
ATOM 1254 C CA . SER A 1 187 ? 10.674 -3.719 -8.652 1.00 98.44 187 SER A CA 1
ATOM 1255 C C . SER A 1 187 ? 9.213 -3.810 -9.077 1.00 98.44 187 SER A C 1
ATOM 1257 O O . SER A 1 187 ? 8.321 -3.578 -8.259 1.00 98.44 187 SER A O 1
ATOM 1259 N N . MET A 1 188 ? 8.967 -4.124 -10.348 1.00 98.62 188 MET A N 1
ATOM 1260 C CA . MET A 1 188 ? 7.623 -4.270 -10.909 1.00 98.62 188 MET A CA 1
ATOM 1261 C C . MET A 1 188 ? 7.539 -5.513 -11.795 1.00 98.62 188 MET A C 1
ATOM 1263 O O . MET A 1 188 ? 8.178 -5.568 -12.846 1.00 98.62 188 MET A O 1
ATOM 1267 N N . GLU A 1 189 ? 6.708 -6.476 -11.410 1.00 98.38 189 GLU A N 1
ATOM 1268 C CA . GLU A 1 189 ? 6.528 -7.7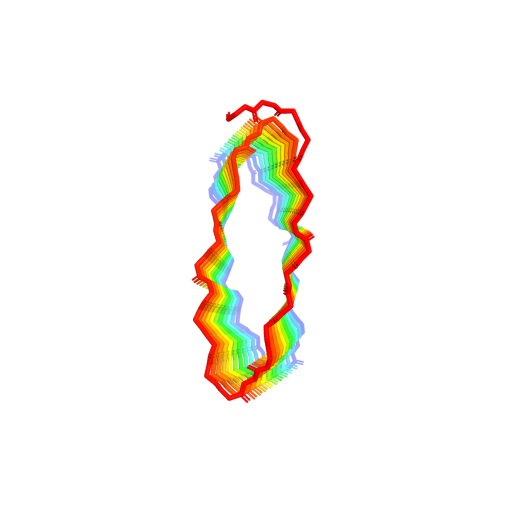57 -12.110 1.00 98.38 189 GLU A CA 1
ATOM 1269 C C . GLU A 1 189 ? 5.035 -8.037 -12.383 1.00 98.38 189 GLU A C 1
ATOM 1271 O O . GLU A 1 189 ? 4.463 -9.004 -11.876 1.00 98.38 189 GLU A O 1
ATOM 1276 N N . PRO A 1 190 ? 4.329 -7.185 -13.156 1.00 97.62 190 PRO A N 1
ATOM 1277 C CA . PRO A 1 190 ? 2.912 -7.406 -13.420 1.00 97.62 190 PRO A CA 1
ATOM 1278 C C . PRO A 1 190 ? 2.686 -8.603 -14.355 1.00 97.62 190 PRO A C 1
ATOM 1280 O O . PRO A 1 190 ? 3.283 -8.684 -15.433 1.00 97.62 190 PRO A O 1
ATOM 1283 N N . LEU A 1 191 ? 1.735 -9.477 -14.010 1.00 98.50 191 LEU A N 1
ATOM 1284 C CA . LEU A 1 191 ? 1.209 -10.499 -14.920 1.00 98.50 191 LEU A CA 1
ATOM 1285 C C . LEU A 1 191 ? -0.210 -10.129 -15.358 1.00 98.50 191 LEU A C 1
ATOM 1287 O O . LEU A 1 191 ? -1.155 -10.179 -14.568 1.00 98.50 191 LEU A O 1
ATOM 1291 N N . THR A 1 192 ? -0.386 -9.823 -16.644 1.00 97.88 192 THR A N 1
ATOM 1292 C CA . THR A 1 192 ? -1.668 -9.342 -17.178 1.00 97.88 192 THR A CA 1
ATOM 1293 C C . THR A 1 192 ? -2.154 -10.179 -18.356 1.00 97.88 192 THR A C 1
ATOM 1295 O O . THR A 1 192 ? -1.449 -10.392 -19.343 1.00 97.88 192 THR A O 1
ATOM 1298 N N . THR A 1 193 ? -3.413 -10.616 -18.303 1.00 97.94 193 THR A N 1
ATOM 1299 C CA . THR A 1 193 ? -4.100 -11.268 -19.428 1.00 97.94 193 THR A CA 1
ATOM 1300 C C . THR A 1 193 ? -5.319 -10.459 -19.859 1.00 97.94 193 THR A C 1
ATOM 1302 O O . THR A 1 193 ? -6.249 -10.269 -19.086 1.00 97.94 193 THR A O 1
ATOM 1305 N N . GLY A 1 194 ? -5.360 -10.033 -21.120 1.00 92.19 194 GLY A N 1
ATOM 1306 C CA . GLY A 1 194 ? -6.514 -9.408 -21.772 1.00 92.19 194 GLY A CA 1
ATOM 1307 C C . GLY A 1 194 ? -6.605 -7.883 -21.662 1.00 92.19 194 GLY A C 1
ATOM 1308 O O . GLY A 1 194 ? -7.426 -7.300 -22.365 1.00 92.19 194 GLY A O 1
ATOM 1309 N N . GLY A 1 195 ? -5.774 -7.237 -20.838 1.00 93.88 195 GLY A N 1
ATOM 1310 C CA . GLY A 1 195 ? -5.749 -5.781 -20.664 1.00 93.88 195 GLY A CA 1
ATOM 1311 C C . GLY A 1 195 ? -4.388 -5.145 -20.973 1.00 93.88 195 GLY A C 1
ATOM 1312 O O . GLY A 1 195 ? -3.380 -5.854 -21.018 1.00 93.88 195 GLY A O 1
ATOM 1313 N N . PRO A 1 196 ? -4.349 -3.824 -21.233 1.00 96.25 196 PRO A N 1
ATOM 1314 C CA . PRO A 1 196 ? -3.106 -3.076 -21.381 1.00 96.25 196 PRO A CA 1
ATOM 1315 C C . PRO A 1 196 ? -2.370 -2.930 -20.042 1.00 96.25 196 PRO A C 1
ATOM 1317 O O . PRO A 1 196 ? -2.997 -2.955 -18.984 1.00 96.25 196 PRO A O 1
ATOM 1320 N N . VAL A 1 197 ? -1.057 -2.712 -20.101 1.00 98.06 197 VAL A N 1
ATOM 1321 C CA . VAL A 1 197 ? -0.221 -2.364 -18.941 1.00 98.06 197 VAL A CA 1
ATOM 1322 C C . VAL A 1 197 ? 0.465 -1.024 -19.200 1.00 98.06 197 VAL A C 1
ATOM 1324 O O . VAL A 1 197 ? 1.099 -0.869 -20.244 1.00 98.06 197 VAL A O 1
ATOM 1327 N N . SER A 1 198 ? 0.345 -0.079 -18.267 1.00 98.19 198 SER A N 1
ATOM 1328 C CA . SER A 1 198 ? 1.097 1.182 -18.242 1.00 98.19 198 SER A CA 1
ATOM 1329 C C . SER A 1 198 ? 1.977 1.242 -16.997 1.00 98.19 198 SER A C 1
ATOM 1331 O O . SER A 1 198 ? 1.527 0.882 -15.908 1.00 98.19 198 SER A O 1
ATOM 1333 N N . MET A 1 199 ? 3.225 1.672 -17.161 1.00 98.38 199 MET A N 1
ATOM 1334 C CA . MET A 1 199 ? 4.194 1.835 -16.078 1.00 98.38 199 MET A CA 1
ATOM 1335 C C . MET A 1 199 ? 4.965 3.141 -16.246 1.00 98.38 199 MET A C 1
ATOM 1337 O O . MET A 1 199 ? 5.727 3.289 -17.203 1.00 98.38 199 MET A O 1
ATOM 1341 N N . GLU A 1 200 ? 4.832 4.045 -15.282 1.00 98.00 200 GLU A N 1
ATOM 1342 C CA . GLU A 1 200 ? 5.484 5.361 -15.274 1.00 98.00 200 GLU A CA 1
ATOM 1343 C C . GLU A 1 200 ? 6.211 5.604 -13.934 1.00 98.00 200 GLU A C 1
ATOM 1345 O O . GLU A 1 200 ? 5.872 6.517 -13.179 1.00 98.00 200 GLU A O 1
ATOM 1350 N N . PRO A 1 201 ? 7.206 4.772 -13.561 1.00 96.81 201 PRO A N 1
ATOM 1351 C CA . PRO A 1 201 ? 7.902 4.944 -12.292 1.00 96.81 201 PRO A CA 1
ATOM 1352 C C . PRO A 1 201 ? 8.809 6.183 -12.324 1.00 96.81 201 PRO A C 1
ATOM 1354 O O . PRO A 1 201 ? 9.653 6.317 -13.215 1.00 96.81 201 PRO A O 1
ATOM 1357 N N . LEU A 1 202 ? 8.728 7.041 -11.301 1.00 97.81 202 LEU A N 1
ATOM 1358 C CA . LEU A 1 202 ? 9.718 8.098 -11.061 1.00 97.81 202 LEU A CA 1
ATOM 1359 C C . LEU A 1 202 ? 10.572 7.737 -9.840 1.00 97.81 202 LEU A C 1
ATOM 1361 O O . LEU A 1 202 ? 10.098 7.712 -8.704 1.00 97.81 202 LEU A O 1
ATOM 1365 N N . THR A 1 203 ? 11.861 7.480 -10.061 1.00 96.75 203 THR A N 1
ATOM 1366 C CA . THR A 1 203 ? 12.787 7.023 -9.015 1.00 96.75 203 THR A CA 1
ATOM 1367 C C . THR A 1 203 ? 14.009 7.927 -8.892 1.00 96.75 203 THR A C 1
ATOM 1369 O O . THR A 1 203 ? 14.664 8.269 -9.877 1.00 96.75 203 THR A O 1
ATOM 1372 N N . THR A 1 204 ? 14.368 8.294 -7.661 1.00 96.56 204 THR A N 1
ATOM 1373 C CA . THR A 1 204 ? 15.616 9.008 -7.348 1.00 96.56 204 THR A CA 1
ATOM 1374 C C . THR A 1 204 ? 16.455 8.213 -6.352 1.00 96.56 204 THR A C 1
ATOM 1376 O O . THR A 1 204 ? 16.021 7.965 -5.234 1.00 96.56 204 THR A O 1
ATOM 1379 N N . GLY A 1 205 ? 17.690 7.871 -6.71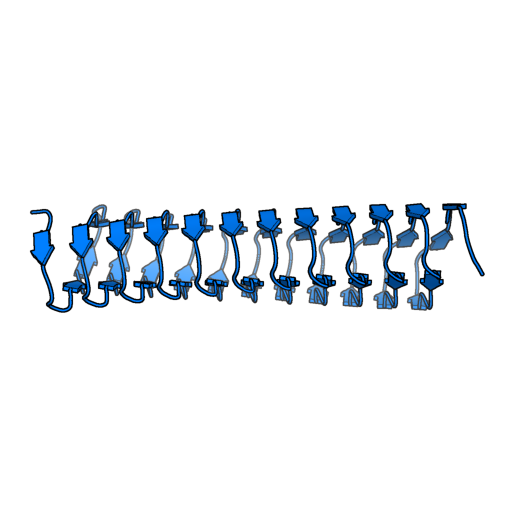6 1.00 90.06 205 GLY A N 1
ATOM 1380 C CA . GLY A 1 205 ? 18.705 7.278 -5.838 1.00 90.06 205 GLY A CA 1
ATOM 1381 C C . GLY A 1 205 ? 18.694 5.750 -5.729 1.00 90.06 205 GLY A C 1
ATOM 1382 O O . GLY A 1 205 ? 19.558 5.212 -5.041 1.00 90.06 205 GLY A O 1
ATOM 1383 N N . GLY A 1 206 ? 17.765 5.056 -6.392 1.00 91.62 206 GLY A N 1
ATOM 1384 C CA . GLY A 1 206 ? 17.680 3.593 -6.406 1.00 91.62 206 GLY A CA 1
ATOM 1385 C C . GLY A 1 206 ? 17.546 3.015 -7.820 1.00 91.62 206 GLY A C 1
ATOM 1386 O O . GLY A 1 206 ? 17.196 3.752 -8.744 1.00 91.62 206 GLY A O 1
ATOM 1387 N N . PRO A 1 207 ? 17.866 1.721 -8.011 1.00 93.69 207 PRO A N 1
ATOM 1388 C CA . PRO A 1 207 ? 17.645 1.026 -9.274 1.00 93.69 207 PRO A CA 1
ATOM 1389 C C . PRO A 1 207 ? 16.153 0.771 -9.524 1.00 93.69 207 PRO A C 1
ATOM 1391 O O . PRO A 1 207 ? 15.377 0.644 -8.576 1.00 93.69 207 PRO A O 1
ATOM 1394 N N . VAL A 1 208 ? 15.780 0.621 -10.793 1.00 96.62 208 VAL A N 1
ATOM 1395 C CA . VAL A 1 208 ? 14.434 0.207 -11.217 1.00 96.62 208 VAL A CA 1
ATOM 1396 C C . VAL A 1 208 ? 14.534 -1.095 -12.012 1.00 96.62 208 VAL A C 1
ATOM 1398 O O . VAL A 1 208 ? 15.329 -1.177 -12.949 1.00 96.62 208 VAL A O 1
ATOM 1401 N N . SER A 1 209 ? 13.737 -2.100 -11.652 1.00 97.31 209 SER A N 1
ATOM 1402 C CA . SER A 1 209 ? 13.561 -3.348 -12.404 1.00 97.31 209 SER A CA 1
ATOM 1403 C C . SER A 1 209 ? 12.110 -3.491 -12.846 1.00 97.31 209 SER A C 1
ATOM 1405 O O . SER A 1 209 ? 11.201 -3.264 -12.048 1.00 97.31 209 SER A O 1
ATOM 1407 N N . MET A 1 210 ? 11.889 -3.846 -14.112 1.00 97.75 210 MET A N 1
ATOM 1408 C CA . MET A 1 210 ? 10.554 -4.053 -14.678 1.00 97.75 210 MET A CA 1
ATOM 1409 C C . MET A 1 210 ? 10.518 -5.320 -15.534 1.00 97.75 210 MET A C 1
ATOM 1411 O O . MET A 1 210 ? 11.183 -5.384 -16.569 1.00 97.75 210 MET A O 1
ATOM 1415 N N . GLU A 1 211 ? 9.698 -6.294 -15.152 1.00 97.56 211 GLU A N 1
ATOM 1416 C CA . GLU A 1 211 ? 9.544 -7.579 -15.850 1.00 97.56 211 GLU A CA 1
ATOM 1417 C C . GLU A 1 211 ? 8.060 -7.882 -16.139 1.00 97.56 211 GLU A C 1
ATOM 1419 O O . GLU A 1 211 ? 7.496 -8.851 -15.629 1.00 97.56 211 GLU A O 1
ATOM 1424 N N . PRO A 1 212 ? 7.358 -7.052 -16.938 1.00 96.38 212 PRO A N 1
ATOM 1425 C CA . PRO A 1 212 ? 5.947 -7.290 -17.215 1.00 96.38 212 PRO A CA 1
ATOM 1426 C C . PRO A 1 212 ? 5.744 -8.493 -18.143 1.00 96.38 212 PRO A C 1
ATOM 1428 O O . PRO A 1 212 ? 6.334 -8.570 -19.228 1.00 96.38 212 PRO A O 1
ATOM 1431 N N . LEU A 1 213 ? 4.819 -9.384 -17.778 1.00 97.88 213 LEU A N 1
ATOM 1432 C CA . LEU A 1 213 ? 4.331 -10.456 -18.645 1.00 97.88 213 LEU A CA 1
ATOM 1433 C C . LEU A 1 213 ? 2.880 -10.172 -19.058 1.00 97.88 213 LEU A C 1
ATOM 1435 O O . LEU A 1 213 ? 1.948 -10.300 -18.265 1.00 97.88 213 LEU A O 1
ATOM 1439 N N . THR A 1 214 ? 2.672 -9.842 -20.334 1.00 96.88 214 THR A N 1
ATOM 1440 C CA . THR A 1 214 ? 1.357 -9.436 -20.856 1.00 96.88 214 THR A CA 1
ATOM 1441 C C . THR A 1 214 ? 0.900 -10.313 -22.018 1.00 96.88 214 THR A C 1
ATOM 1443 O O . THR A 1 214 ? 1.621 -10.529 -22.994 1.00 96.88 214 THR A O 1
ATOM 1446 N N . THR A 1 215 ? -0.347 -10.786 -21.968 1.00 97.44 215 THR A N 1
ATOM 1447 C CA . THR A 1 215 ? -1.004 -11.493 -23.080 1.00 97.44 215 THR A CA 1
ATOM 1448 C C . THR A 1 215 ? -2.266 -10.756 -23.520 1.00 97.44 215 THR A C 1
ATOM 1450 O O . THR A 1 215 ? -3.190 -10.587 -22.736 1.00 97.44 215 THR A O 1
ATOM 1453 N N . GLY A 1 216 ? -2.352 -10.366 -24.792 1.00 91.44 216 GLY A N 1
ATOM 1454 C CA . GLY A 1 216 ? -3.557 -9.811 -25.421 1.00 91.44 216 GLY A CA 1
ATOM 1455 C C . GLY A 1 216 ? -3.746 -8.294 -25.303 1.00 91.44 216 GLY A C 1
ATOM 1456 O O . GLY A 1 216 ? -4.680 -7.776 -25.910 1.00 91.44 216 GLY A O 1
ATOM 1457 N N . GLY A 1 217 ? -2.874 -7.583 -24.582 1.00 93.00 217 GLY A N 1
ATOM 1458 C CA . GLY A 1 217 ? -2.898 -6.122 -24.455 1.00 93.00 217 GLY A CA 1
ATOM 1459 C C . GLY A 1 217 ? -1.550 -5.465 -24.779 1.00 93.00 217 GLY A C 1
ATOM 1460 O O . GLY A 1 217 ? -0.526 -6.152 -24.795 1.00 93.00 217 GLY A O 1
ATOM 1461 N N . PRO A 1 218 ? -1.536 -4.155 -25.093 1.00 94.75 218 PRO A N 1
ATOM 1462 C CA . PRO A 1 218 ? -0.304 -3.392 -25.262 1.00 94.75 218 PRO A CA 1
ATOM 1463 C C . PRO A 1 218 ? 0.413 -3.172 -23.923 1.00 94.75 218 PRO A C 1
ATOM 1465 O O . PRO A 1 218 ? -0.221 -3.178 -22.868 1.00 94.75 218 PRO A O 1
ATOM 1468 N N . VAL A 1 219 ? 1.716 -2.909 -23.982 1.00 97.19 219 VAL A N 1
ATOM 1469 C CA . VAL A 1 219 ? 2.520 -2.489 -22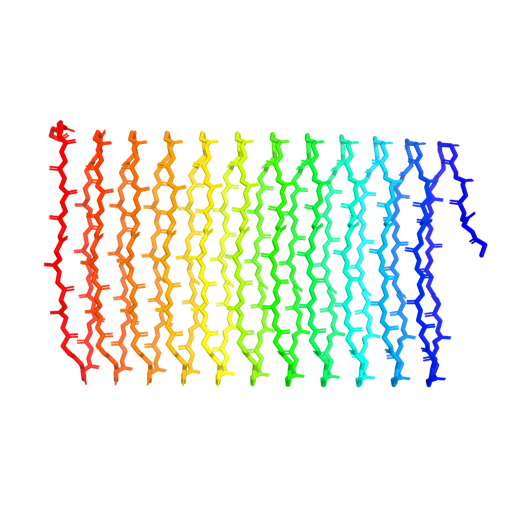.827 1.00 97.19 219 VAL A CA 1
ATOM 1470 C C . VAL A 1 219 ? 3.176 -1.142 -23.125 1.00 97.19 219 VAL A C 1
ATOM 1472 O O . VAL A 1 219 ? 3.789 -0.990 -24.181 1.00 97.19 219 VAL A O 1
ATOM 1475 N N . SER A 1 220 ? 3.044 -0.182 -22.210 1.00 97.31 220 SER A N 1
ATOM 1476 C CA . SER A 1 220 ? 3.742 1.109 -22.228 1.00 97.31 220 SER A CA 1
ATOM 1477 C C . SER A 1 220 ? 4.618 1.246 -20.988 1.00 97.31 220 SER A C 1
ATOM 1479 O O . SER A 1 220 ? 4.177 0.922 -19.886 1.00 97.31 220 SER A O 1
ATOM 1481 N N . MET A 1 221 ? 5.853 1.706 -21.171 1.00 97.25 221 MET A N 1
ATOM 1482 C CA . MET A 1 221 ? 6.811 1.952 -20.094 1.00 97.25 221 MET A CA 1
ATOM 1483 C C . MET A 1 221 ? 7.536 3.277 -20.311 1.00 97.25 221 MET A C 1
ATOM 1485 O O . MET A 1 221 ? 8.265 3.425 -21.294 1.00 97.25 221 MET A O 1
ATOM 1489 N N . GLU A 1 222 ? 7.407 4.190 -19.352 1.00 96.56 222 GLU A N 1
ATOM 1490 C CA . GLU A 1 222 ? 8.052 5.510 -19.349 1.00 96.56 222 GLU A CA 1
ATOM 1491 C C . GLU A 1 222 ? 8.792 5.757 -18.015 1.00 96.56 222 GLU A C 1
ATOM 1493 O O . GLU A 1 222 ? 8.442 6.657 -17.252 1.00 96.56 222 GLU A O 1
ATOM 1498 N N . PRO A 1 223 ? 9.811 4.944 -17.660 1.00 94.56 223 PRO A N 1
ATOM 1499 C CA . PRO A 1 223 ? 10.515 5.121 -16.396 1.00 94.56 223 PRO A CA 1
ATOM 1500 C C . PRO A 1 223 ? 11.405 6.370 -16.420 1.00 94.56 223 PRO A C 1
ATOM 1502 O O . PRO A 1 223 ? 12.246 6.533 -17.310 1.00 94.56 223 PRO A O 1
ATOM 1505 N N . LEU A 1 224 ? 11.311 7.197 -15.378 1.00 96.12 224 LEU A N 1
ATOM 1506 C CA . LEU A 1 224 ? 12.255 8.278 -15.100 1.00 96.12 224 LEU A CA 1
ATOM 1507 C C . LEU A 1 224 ? 13.116 7.907 -13.897 1.00 96.12 224 LEU A C 1
ATOM 1509 O O . LEU A 1 224 ? 12.627 7.805 -12.775 1.00 96.12 224 LEU A O 1
ATOM 1513 N N . THR A 1 225 ? 14.419 7.736 -14.097 1.00 94.00 225 THR A N 1
ATOM 1514 C CA . THR A 1 225 ? 15.334 7.363 -13.009 1.00 94.00 225 THR A CA 1
ATOM 1515 C C . THR A 1 225 ? 16.525 8.305 -12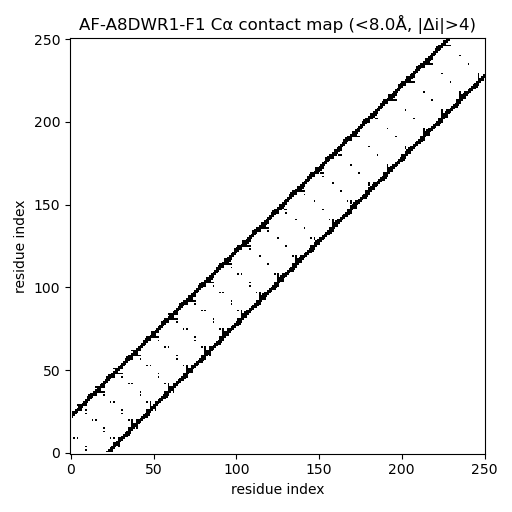.918 1.00 94.00 225 THR A C 1
ATOM 1517 O O . THR A 1 225 ? 17.198 8.594 -13.906 1.00 94.00 225 THR A O 1
ATOM 1520 N N . THR A 1 226 ? 16.819 8.778 -11.707 1.00 94.44 226 THR A N 1
ATOM 1521 C CA . THR A 1 226 ? 18.018 9.570 -11.406 1.00 94.44 226 THR A CA 1
ATOM 1522 C C . THR A 1 226 ? 18.887 8.857 -10.381 1.00 94.44 226 THR A C 1
ATOM 1524 O O . THR A 1 226 ? 18.424 8.593 -9.278 1.00 94.44 226 THR A O 1
ATOM 1527 N N . GLY A 1 227 ? 20.161 8.595 -10.687 1.00 86.62 227 GLY A N 1
ATOM 1528 C CA . GLY A 1 227 ? 21.115 8.043 -9.712 1.00 86.62 227 GLY A CA 1
ATOM 1529 C C . GLY A 1 227 ? 21.081 6.522 -9.509 1.00 86.62 227 GLY A C 1
ATOM 1530 O O . GLY A 1 227 ? 21.694 6.051 -8.553 1.00 86.62 227 GLY A O 1
ATOM 1531 N N . GLY A 1 228 ? 20.401 5.764 -10.374 1.00 87.50 228 GLY A N 1
ATOM 1532 C CA . GLY A 1 228 ? 20.377 4.298 -10.350 1.00 87.50 228 GLY A CA 1
ATOM 1533 C C . GLY A 1 228 ? 20.159 3.686 -11.743 1.00 87.50 228 GLY A C 1
ATOM 1534 O O . GLY A 1 228 ? 19.680 4.384 -12.642 1.00 87.50 228 GLY A O 1
ATOM 1535 N N . PRO A 1 229 ? 20.529 2.407 -11.949 1.00 90.75 229 PRO A N 1
ATOM 1536 C CA . PRO A 1 229 ? 20.323 1.713 -13.216 1.00 90.75 229 PRO A CA 1
ATOM 1537 C C . PRO A 1 229 ? 18.850 1.344 -13.431 1.00 90.75 229 PRO A C 1
ATOM 1539 O O . PRO A 1 229 ? 18.093 1.181 -12.475 1.00 90.75 229 PRO A O 1
ATOM 1542 N N . VAL A 1 230 ? 18.469 1.152 -14.695 1.00 92.94 230 VAL A N 1
ATOM 1543 C CA . VAL A 1 230 ? 17.138 0.672 -15.096 1.00 92.94 230 VAL A CA 1
ATOM 1544 C C . VAL A 1 230 ? 17.291 -0.635 -15.875 1.00 92.94 230 VAL A C 1
ATOM 1546 O O . VAL A 1 230 ? 18.019 -0.673 -16.869 1.00 92.94 230 VAL A O 1
ATOM 1549 N N . SER A 1 231 ? 16.613 -1.691 -15.424 1.00 93.75 231 SER A N 1
ATOM 1550 C CA . SER A 1 231 ? 16.495 -2.987 -16.103 1.00 93.75 231 SER A CA 1
ATOM 1551 C C . SER A 1 231 ? 15.058 -3.203 -16.564 1.00 93.75 231 SER A C 1
ATOM 1553 O O . SER A 1 231 ? 14.122 -2.911 -15.820 1.00 93.75 231 SER A O 1
ATOM 1555 N N . MET A 1 232 ? 14.876 -3.684 -17.795 1.00 93.88 232 MET A N 1
ATOM 1556 C CA . MET A 1 232 ? 13.552 -3.896 -18.385 1.00 93.88 232 MET A CA 1
ATOM 1557 C C . MET A 1 232 ? 13.542 -5.164 -19.236 1.00 93.88 232 MET A C 1
ATOM 1559 O O . MET A 1 232 ? 14.234 -5.225 -20.254 1.00 93.88 232 MET A O 1
ATOM 1563 N N . GLU A 1 233 ? 12.717 -6.137 -18.858 1.00 94.69 233 GLU A N 1
ATOM 1564 C CA . GLU A 1 233 ? 12.559 -7.415 -19.560 1.00 94.69 233 GLU A CA 1
ATOM 1565 C C . GLU A 1 233 ? 11.077 -7.710 -19.868 1.00 94.69 233 GLU A C 1
ATOM 1567 O O . GLU A 1 233 ? 10.496 -8.659 -19.343 1.00 94.69 233 GLU A O 1
ATOM 1572 N N . PRO A 1 234 ? 10.411 -6.909 -20.725 1.00 92.94 234 PRO A N 1
ATOM 1573 C CA . PRO A 1 234 ? 9.013 -7.149 -21.057 1.00 92.94 234 PRO A CA 1
ATOM 1574 C C . PRO A 1 234 ? 8.823 -8.370 -21.958 1.00 92.94 234 PRO A C 1
ATOM 1576 O O . PRO A 1 234 ? 9.432 -8.479 -23.027 1.00 92.94 234 PRO A O 1
ATOM 1579 N N . LEU A 1 235 ? 7.867 -9.229 -21.604 1.00 95.56 235 LEU A N 1
ATOM 1580 C CA . LEU A 1 235 ? 7.354 -10.271 -22.488 1.00 95.56 235 LEU A CA 1
ATOM 1581 C C . LEU A 1 235 ? 5.900 -9.974 -22.835 1.00 95.56 235 LEU A C 1
ATOM 1583 O O . LEU A 1 235 ? 5.010 -10.024 -21.992 1.00 95.56 235 LEU A O 1
ATOM 1587 N N . THR A 1 236 ? 5.635 -9.682 -24.106 1.00 93.50 236 THR A N 1
ATOM 1588 C CA . THR A 1 236 ? 4.278 -9.387 -24.580 1.00 93.50 236 THR A CA 1
ATOM 1589 C C . THR A 1 236 ? 3.895 -10.287 -25.743 1.00 93.50 236 THR A C 1
ATOM 1591 O O . THR A 1 236 ? 4.617 -10.390 -26.733 1.00 93.50 236 THR A O 1
ATOM 1594 N N . THR A 1 237 ? 2.727 -10.921 -25.645 1.00 94.62 237 THR A N 1
ATOM 1595 C CA . THR A 1 237 ? 2.123 -11.704 -26.730 1.00 94.62 237 THR A CA 1
ATOM 1596 C C . THR A 1 237 ? 0.800 -11.074 -27.149 1.00 94.62 237 THR A C 1
ATOM 1598 O O . THR A 1 237 ? -0.107 -10.940 -26.337 1.00 94.62 237 THR A O 1
ATOM 1601 N N . GLY A 1 238 ? 0.645 -10.729 -28.429 1.00 86.75 238 GLY A N 1
ATOM 1602 C CA . GLY A 1 238 ? -0.635 -10.253 -28.975 1.00 86.75 238 GLY A CA 1
ATOM 1603 C C . GLY A 1 238 ? -0.925 -8.753 -28.815 1.00 86.75 238 GLY A C 1
ATOM 1604 O O . GLY A 1 238 ? -2.029 -8.336 -29.151 1.00 86.75 238 GLY A O 1
ATOM 1605 N N . GLY A 1 239 ? 0.047 -7.947 -28.372 1.00 89.81 239 GLY A N 1
ATOM 1606 C CA . GLY A 1 239 ? -0.037 -6.482 -28.316 1.00 89.81 239 GLY A CA 1
ATOM 1607 C C . GLY A 1 239 ? 1.312 -5.805 -28.613 1.00 89.81 239 GLY A C 1
ATOM 1608 O O . GLY A 1 239 ? 2.343 -6.481 -28.596 1.00 89.81 239 GLY A O 1
ATOM 1609 N N . PRO A 1 240 ? 1.326 -4.501 -28.952 1.00 92.31 240 PRO A N 1
ATOM 1610 C CA . PRO A 1 240 ? 2.560 -3.735 -29.127 1.00 92.31 240 PRO A CA 1
ATOM 1611 C C . PRO A 1 240 ? 3.231 -3.416 -27.782 1.00 92.31 240 PRO A C 1
ATOM 1613 O O . PRO A 1 240 ? 2.569 -3.376 -26.748 1.00 92.31 240 PRO A O 1
ATOM 1616 N N . VAL A 1 241 ? 4.534 -3.131 -27.823 1.00 94.25 241 VAL A N 1
ATOM 1617 C CA . VAL A 1 241 ? 5.322 -2.655 -26.675 1.00 94.25 241 VAL A CA 1
ATOM 1618 C C . VAL A 1 241 ? 5.905 -1.281 -27.017 1.00 94.25 241 VAL A C 1
ATOM 1620 O O . VAL A 1 241 ? 6.511 -1.134 -28.081 1.00 94.25 241 VAL A O 1
ATOM 1623 N N . SER A 1 242 ? 5.712 -0.297 -26.135 1.00 94.94 242 SER A N 1
ATOM 1624 C CA . SER A 1 242 ? 6.300 1.048 -26.198 1.00 94.94 242 SER A CA 1
ATOM 1625 C C . SER A 1 242 ? 7.224 1.275 -25.003 1.00 94.94 242 SER A C 1
ATOM 1627 O O . SER A 1 242 ? 6.869 0.917 -23.883 1.00 94.94 242 SER A O 1
ATOM 1629 N N . MET A 1 243 ? 8.402 1.853 -25.254 1.00 93.50 243 MET A N 1
ATOM 1630 C CA . MET A 1 243 ? 9.463 2.048 -24.262 1.00 93.50 243 MET A CA 1
ATOM 1631 C C . MET A 1 243 ? 10.087 3.435 -24.422 1.00 93.50 243 MET A C 1
ATOM 1633 O O . MET A 1 243 ? 10.768 3.678 -25.421 1.00 93.50 243 MET A O 1
ATOM 1637 N N . GLU A 1 244 ? 9.933 4.303 -23.426 1.00 93.19 244 GLU A N 1
ATOM 1638 C CA . GLU A 1 244 ? 10.547 5.638 -23.392 1.00 93.19 244 GLU A CA 1
ATOM 1639 C C . GLU A 1 244 ? 11.298 5.880 -22.065 1.00 93.19 244 GLU A C 1
ATOM 1641 O O . GLU A 1 244 ? 10.922 6.741 -21.273 1.00 93.19 244 GLU A O 1
ATOM 1646 N N . PRO A 1 245 ? 12.375 5.121 -21.775 1.00 88.50 245 PRO A N 1
ATOM 1647 C CA . PRO A 1 245 ? 13.134 5.303 -20.544 1.00 88.50 245 PRO A CA 1
ATOM 1648 C C . PRO A 1 245 ? 13.970 6.586 -20.569 1.00 88.50 245 PRO A C 1
ATOM 1650 O O . PRO A 1 245 ? 14.713 6.847 -21.521 1.00 88.50 245 PRO A O 1
ATOM 1653 N N . LEU A 1 246 ? 13.947 7.336 -19.466 1.00 91.25 246 LEU A N 1
ATOM 1654 C CA . LEU A 1 246 ? 14.851 8.455 -19.229 1.00 91.25 246 LEU A CA 1
ATOM 1655 C C . LEU A 1 246 ? 15.672 8.220 -17.960 1.00 91.25 246 LEU A C 1
ATOM 1657 O O . LEU A 1 246 ? 15.164 8.225 -16.842 1.00 91.25 246 LEU A O 1
ATOM 1661 N N . THR A 1 247 ? 16.982 8.064 -18.136 1.00 85.06 247 THR A N 1
ATOM 1662 C CA . THR A 1 247 ? 17.930 7.875 -17.033 1.00 85.06 247 THR A CA 1
ATOM 1663 C C . THR A 1 247 ? 18.932 9.020 -16.985 1.00 85.06 247 THR A C 1
ATOM 1665 O O . THR A 1 247 ? 19.646 9.257 -17.965 1.00 85.06 247 THR A O 1
ATOM 1668 N N . THR A 1 248 ? 19.036 9.719 -15.854 1.00 80.12 248 THR A N 1
ATOM 1669 C CA . THR A 1 248 ? 20.000 10.815 -15.674 1.00 80.12 248 THR A CA 1
ATOM 1670 C C . THR A 1 248 ? 20.905 10.602 -14.462 1.00 80.12 248 THR A C 1
ATOM 1672 O O . THR A 1 248 ? 20.441 10.533 -13.332 1.00 80.12 248 THR A O 1
ATOM 1675 N N . GLY A 1 249 ? 22.222 10.579 -14.687 1.00 64.62 249 GLY A N 1
ATOM 1676 C CA . GLY A 1 249 ? 23.240 10.569 -13.629 1.00 64.62 249 GLY A CA 1
ATOM 1677 C C . GLY A 1 249 ? 23.641 9.175 -13.124 1.00 64.62 249 GLY A C 1
ATOM 1678 O O . GLY A 1 249 ? 22.900 8.560 -12.369 1.00 64.62 249 GLY A O 1
ATOM 1679 N N . GLY A 1 250 ? 24.874 8.773 -13.472 1.00 50.22 250 GLY A N 1
ATOM 1680 C CA . GLY A 1 250 ? 25.619 7.620 -12.935 1.00 50.22 250 GLY A CA 1
ATOM 1681 C C . GLY A 1 250 ? 25.505 6.324 -13.762 1.00 50.22 250 GLY A C 1
ATOM 1682 O O . GLY A 1 250 ? 24.411 6.051 -14.238 1.00 50.22 250 GLY A O 1
ATOM 1683 N N . PRO A 1 251 ? 26.607 5.569 -13.982 1.00 46.47 251 PRO A N 1
ATOM 1684 C CA . PRO A 1 251 ? 26.575 4.246 -14.619 1.00 46.47 251 PRO A CA 1
ATOM 1685 C C . PRO A 1 251 ? 25.868 3.188 -13.765 1.00 46.47 251 PRO A C 1
ATOM 1687 O O . PRO A 1 251 ? 25.847 3.350 -12.523 1.00 46.47 251 PRO A O 1
#

pLDDT: mean 94.86, std 7.71, range [42.66, 98.88]